Protein AF-A0A5J4N8S0-F1 (afdb_monomer)

pLDDT: mean 73.47, std 16.56, range [25.14, 92.38]

Structure (mmCIF, N/CA/C/O backbone):
data_AF-A0A5J4N8S0-F1
#
_entry.id   AF-A0A5J4N8S0-F1
#
loop_
_atom_site.group_PDB
_atom_site.id
_atom_site.type_symbol
_atom_site.label_atom_id
_atom_site.label_alt_id
_atom_site.label_comp_id
_atom_site.label_asym_id
_atom_site.label_entity_id
_atom_site.label_seq_id
_atom_site.pdbx_PDB_ins_code
_atom_site.Cartn_x
_atom_site.Cartn_y
_atom_site.Cartn_z
_atom_site.occupancy
_atom_site.B_iso_or_equiv
_atom_site.auth_seq_id
_atom_site.auth_comp_id
_atom_site.auth_asym_id
_atom_site.auth_atom_id
_atom_site.pdbx_PDB_model_num
ATOM 1 N N . MET A 1 1 ? 9.152 -6.242 -6.135 1.00 45.91 1 MET A N 1
ATOM 2 C CA . MET A 1 1 ? 9.875 -7.453 -6.598 1.00 45.91 1 MET A CA 1
ATOM 3 C C . MET A 1 1 ? 9.824 -8.631 -5.620 1.00 45.91 1 MET A C 1
ATOM 5 O O . MET A 1 1 ? 9.410 -9.696 -6.053 1.00 45.91 1 MET A O 1
ATOM 9 N N . LYS A 1 2 ? 10.190 -8.499 -4.328 1.00 56.16 2 LYS A N 1
ATOM 10 C CA . LYS A 1 2 ? 10.147 -9.642 -3.378 1.00 56.16 2 LYS A CA 1
ATOM 11 C C . LYS A 1 2 ? 8.730 -10.178 -3.111 1.00 56.16 2 LYS A C 1
ATOM 13 O O . LYS A 1 2 ? 8.545 -11.385 -3.078 1.00 56.16 2 LYS A O 1
ATOM 18 N N . GLN A 1 3 ? 7.728 -9.304 -3.000 1.00 51.59 3 GLN A N 1
ATOM 19 C CA . GLN A 1 3 ? 6.363 -9.718 -2.650 1.00 51.59 3 GLN A CA 1
ATOM 20 C C . GLN A 1 3 ? 5.699 -10.602 -3.715 1.00 51.59 3 GLN A C 1
ATOM 22 O O . GLN A 1 3 ? 5.185 -11.650 -3.359 1.00 51.59 3 GLN A O 1
ATOM 27 N N . ALA A 1 4 ? 5.778 -10.252 -5.006 1.00 55.88 4 ALA A N 1
ATOM 28 C CA . ALA A 1 4 ? 5.207 -11.080 -6.076 1.00 55.88 4 ALA A CA 1
ATOM 29 C C . ALA A 1 4 ? 5.815 -12.492 -6.092 1.00 55.88 4 ALA A C 1
ATOM 31 O O . ALA A 1 4 ? 5.093 -13.474 -6.207 1.00 55.88 4 ALA A O 1
ATOM 32 N N . LYS A 1 5 ? 7.138 -12.606 -5.905 1.00 58.62 5 LYS A N 1
ATOM 33 C CA . LYS A 1 5 ? 7.813 -13.907 -5.783 1.00 58.62 5 LYS A CA 1
ATOM 34 C C . LYS A 1 5 ? 7.379 -14.676 -4.530 1.00 58.62 5 LYS A C 1
ATOM 36 O O . LYS A 1 5 ? 7.171 -15.880 -4.610 1.00 58.62 5 LYS A O 1
ATOM 41 N N . ASN A 1 6 ? 7.208 -13.995 -3.399 1.00 57.72 6 ASN A N 1
ATOM 42 C CA . ASN A 1 6 ? 6.849 -14.630 -2.128 1.00 57.72 6 ASN A CA 1
ATOM 43 C C . ASN A 1 6 ? 5.393 -15.108 -2.089 1.00 57.72 6 ASN A C 1
ATOM 45 O O . ASN A 1 6 ? 5.119 -16.161 -1.524 1.00 57.72 6 ASN A O 1
ATOM 49 N N . THR A 1 7 ? 4.477 -14.372 -2.719 1.00 63.78 7 THR A N 1
ATOM 50 C CA . THR A 1 7 ? 3.051 -14.725 -2.780 1.00 63.78 7 THR A CA 1
ATOM 51 C C . THR A 1 7 ? 2.690 -15.485 -4.050 1.00 63.78 7 THR A C 1
ATOM 53 O O . THR A 1 7 ? 1.514 -15.701 -4.314 1.00 63.78 7 THR A O 1
ATOM 56 N N . PHE A 1 8 ? 3.682 -15.923 -4.838 1.00 70.56 8 PHE A N 1
ATOM 57 C CA . PHE A 1 8 ? 3.488 -16.592 -6.130 1.00 70.56 8 PHE A CA 1
ATOM 58 C C . PHE A 1 8 ? 2.457 -17.724 -6.060 1.00 70.56 8 PHE A C 1
ATOM 60 O O . PHE A 1 8 ? 1.586 -17.817 -6.912 1.00 70.56 8 PHE A O 1
ATOM 67 N N . ARG A 1 9 ? 2.488 -18.530 -4.994 1.00 71.00 9 ARG A N 1
ATOM 68 C CA . ARG A 1 9 ? 1.562 -19.658 -4.787 1.00 71.00 9 ARG A CA 1
ATOM 69 C C . ARG A 1 9 ? 0.116 -19.251 -4.486 1.00 71.00 9 ARG A C 1
ATOM 71 O O . ARG A 1 9 ? -0.769 -20.090 -4.557 1.00 71.00 9 ARG A O 1
ATOM 78 N N . GLU A 1 10 ? -0.115 -17.997 -4.117 1.00 70.44 10 GLU A N 1
ATOM 79 C CA . GLU A 1 10 ? -1.433 -17.486 -3.735 1.00 70.44 10 GLU A CA 1
ATOM 80 C C . GLU A 1 10 ? -2.202 -16.907 -4.929 1.00 70.44 10 GLU A C 1
ATOM 82 O O . GLU A 1 10 ? -3.428 -16.858 -4.905 1.00 70.44 10 GLU A O 1
ATOM 87 N N . TRP A 1 11 ? -1.496 -16.472 -5.978 1.00 82.56 11 TRP A N 1
ATOM 88 C CA . TRP A 1 11 ? -2.103 -15.897 -7.183 1.00 82.56 11 TRP A CA 1
ATOM 89 C C . TRP A 1 11 ? -1.786 -16.673 -8.465 1.00 82.56 11 TRP A C 1
ATOM 91 O O . TRP A 1 11 ? -2.457 -16.447 -9.470 1.00 82.56 11 TRP A O 1
ATOM 101 N N . TYR A 1 12 ? -0.809 -17.587 -8.463 1.00 85.12 12 TYR A N 1
ATOM 102 C CA . TYR A 1 12 ? -0.559 -18.517 -9.564 1.00 85.12 12 TYR A CA 1
ATOM 103 C C . TYR A 1 12 ? -1.127 -19.901 -9.239 1.00 85.12 12 TYR A C 1
ATOM 105 O O . TYR A 1 12 ? -0.556 -20.654 -8.451 1.00 85.12 12 TYR A O 1
ATOM 113 N N . LEU A 1 13 ? -2.255 -20.228 -9.867 1.00 83.75 13 LEU A N 1
ATOM 114 C CA . LEU A 1 13 ? -2.983 -21.482 -9.695 1.00 83.75 13 LEU A CA 1
ATOM 115 C C . LEU A 1 13 ? -3.058 -22.195 -11.054 1.00 83.75 13 LEU A C 1
ATOM 117 O O . LEU A 1 13 ? -4.017 -21.980 -11.796 1.00 83.75 13 LEU A O 1
ATOM 121 N N . PRO A 1 14 ? -2.044 -23.000 -11.427 1.00 82.94 14 PRO A N 1
ATOM 122 C CA . PRO A 1 14 ? -1.904 -23.532 -12.784 1.00 82.94 14 PRO A CA 1
ATOM 123 C C . PRO A 1 14 ? -3.096 -24.389 -13.229 1.00 82.94 14 PRO A C 1
ATOM 125 O O . PRO A 1 14 ? -3.483 -24.298 -14.393 1.00 82.94 14 PRO A O 1
ATOM 128 N N . ASP A 1 15 ? -3.698 -25.140 -12.304 1.00 78.81 15 ASP A N 1
ATOM 129 C CA . ASP A 1 15 ? -4.755 -26.122 -12.582 1.00 78.81 15 ASP A CA 1
ATOM 130 C C . ASP A 1 15 ? -6.181 -25.578 -12.390 1.00 78.81 15 ASP A C 1
ATOM 132 O O . ASP A 1 15 ? -7.155 -26.291 -12.626 1.00 78.81 15 ASP A O 1
ATOM 136 N N . ALA A 1 16 ? -6.333 -24.322 -11.954 1.00 75.06 16 ALA A N 1
ATOM 137 C CA . ALA A 1 16 ? -7.652 -23.733 -11.738 1.00 75.06 16 ALA A CA 1
ATOM 138 C C . ALA A 1 16 ? -8.428 -23.622 -13.062 1.00 75.06 16 ALA A C 1
ATOM 140 O O . ALA A 1 16 ? -7.866 -23.245 -14.092 1.00 75.06 16 ALA A O 1
ATOM 141 N N . SER A 1 17 ? -9.734 -23.892 -13.057 1.00 77.56 17 SER A N 1
ATOM 142 C CA . SER A 1 17 ? -10.571 -23.665 -14.237 1.00 77.56 17 SER A CA 1
ATOM 143 C C . SER A 1 17 ? -10.962 -22.188 -14.380 1.00 77.56 17 SER A C 1
ATOM 145 O O . SER A 1 17 ? -10.755 -21.360 -13.490 1.00 77.56 17 SER A O 1
ATOM 147 N N . ARG A 1 18 ? -11.544 -21.826 -15.53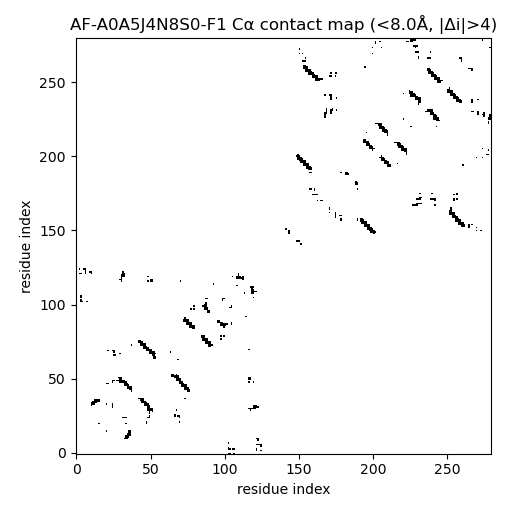1 1.00 77.94 18 ARG A N 1
ATOM 148 C CA . ARG A 1 18 ? -12.095 -20.477 -15.734 1.00 77.94 18 ARG A CA 1
ATOM 149 C C . ARG A 1 18 ? -13.180 -20.162 -14.699 1.00 77.94 18 ARG A C 1
ATOM 151 O O . ARG A 1 18 ? -13.189 -19.061 -14.154 1.00 77.94 18 ARG A O 1
ATOM 158 N N . ASP A 1 19 ? -14.064 -21.117 -14.440 1.00 73.81 19 ASP A N 1
ATOM 159 C CA . ASP A 1 19 ? -15.184 -20.936 -13.520 1.00 73.81 19 ASP A CA 1
ATOM 160 C C . ASP A 1 19 ? -14.708 -20.851 -12.067 1.00 73.81 19 ASP A C 1
ATOM 162 O O . ASP A 1 19 ? -15.200 -20.004 -11.321 1.00 73.81 19 ASP A O 1
ATOM 166 N N . ASP A 1 20 ? -13.665 -21.604 -11.697 1.00 73.00 20 ASP A N 1
ATOM 167 C CA . ASP A 1 20 ? -13.026 -21.480 -10.381 1.00 73.00 20 ASP A CA 1
ATOM 168 C C . ASP A 1 20 ? -12.445 -20.080 -10.175 1.00 73.00 20 ASP A C 1
ATOM 170 O O . ASP A 1 20 ? -12.633 -19.471 -9.124 1.00 73.00 20 ASP A O 1
ATOM 174 N N . VAL A 1 21 ? -11.769 -19.529 -11.191 1.00 73.81 21 VAL A N 1
ATOM 175 C CA . VAL A 1 21 ? -11.220 -18.164 -11.140 1.00 73.81 21 VAL A CA 1
ATOM 176 C C . VAL A 1 21 ? -12.329 -17.127 -10.973 1.00 73.81 21 VAL A C 1
ATOM 178 O O . VAL A 1 21 ? -12.194 -16.212 -10.158 1.00 73.81 21 VAL A O 1
ATOM 181 N N . ILE A 1 22 ? -13.440 -17.273 -11.700 1.00 74.31 22 ILE A N 1
ATOM 182 C CA . ILE A 1 22 ? -14.607 -16.397 -11.543 1.00 74.31 22 ILE A CA 1
ATOM 183 C C . ILE A 1 22 ? -15.144 -16.492 -10.116 1.00 74.31 22 ILE A C 1
ATOM 185 O O . ILE A 1 22 ? -15.341 -15.463 -9.470 1.00 74.31 22 ILE A O 1
ATOM 189 N N . TYR A 1 23 ? -15.341 -17.710 -9.613 1.00 75.25 23 TYR A N 1
ATOM 190 C CA . TYR A 1 23 ? -15.865 -17.960 -8.277 1.00 75.25 23 TYR A CA 1
ATOM 191 C C . TYR A 1 23 ? -14.963 -17.376 -7.182 1.00 75.25 23 TYR A C 1
ATOM 193 O O . TYR A 1 23 ? -15.446 -16.667 -6.302 1.00 75.25 23 TYR A O 1
ATOM 201 N N . MET A 1 24 ? -13.649 -17.600 -7.262 1.00 76.19 24 MET A N 1
ATOM 202 C CA . MET A 1 24 ? -12.673 -17.115 -6.281 1.00 76.19 24 MET A CA 1
ATOM 203 C C . MET A 1 24 ? -12.551 -15.586 -6.245 1.00 76.19 24 MET A C 1
ATOM 205 O O . MET A 1 24 ? -12.231 -15.026 -5.194 1.00 76.19 24 MET A O 1
ATOM 209 N N . LEU A 1 25 ? -12.784 -14.910 -7.376 1.00 78.50 25 LEU A N 1
ATOM 210 C CA . LEU A 1 25 ? -12.641 -13.456 -7.505 1.00 78.50 25 LEU A CA 1
ATOM 211 C C . LEU A 1 25 ? -13.954 -12.683 -7.339 1.00 78.50 25 LEU A C 1
ATOM 213 O O . LEU A 1 25 ? -13.907 -11.467 -7.152 1.00 78.50 25 LEU A O 1
ATOM 217 N N . ARG A 1 26 ? -15.119 -13.339 -7.399 1.00 71.75 26 ARG A N 1
ATOM 218 C CA . ARG A 1 26 ? -16.425 -12.655 -7.425 1.00 71.75 26 ARG A CA 1
ATOM 219 C C . ARG A 1 26 ? -16.657 -11.729 -6.223 1.00 71.75 26 ARG A C 1
ATOM 221 O O . ARG A 1 26 ? -17.179 -10.637 -6.426 1.00 71.75 26 ARG A O 1
ATOM 228 N N . ASP A 1 27 ? -16.205 -12.133 -5.035 1.00 68.50 27 ASP A N 1
ATOM 229 C CA . ASP A 1 27 ? -16.397 -11.424 -3.757 1.00 68.50 27 ASP A CA 1
ATOM 230 C C . ASP A 1 27 ? -15.114 -10.711 -3.287 1.00 68.50 27 ASP A C 1
ATOM 232 O O . ASP A 1 27 ? -14.996 -10.306 -2.132 1.00 68.50 27 ASP A O 1
ATOM 236 N N . ARG A 1 28 ? -14.114 -10.597 -4.170 1.00 71.44 28 ARG A N 1
ATOM 237 C CA . ARG A 1 28 ? -12.834 -9.943 -3.882 1.00 71.44 28 ARG A CA 1
ATOM 238 C C . ARG A 1 28 ? -12.853 -8.482 -4.314 1.00 71.44 28 ARG A C 1
ATOM 240 O O . ARG A 1 28 ? -13.687 -8.055 -5.112 1.00 71.44 28 ARG A O 1
ATOM 247 N N . ASP A 1 29 ? -11.893 -7.725 -3.800 1.00 75.00 29 ASP A N 1
ATOM 248 C CA . ASP A 1 29 ? -11.718 -6.327 -4.166 1.00 75.00 29 ASP A CA 1
ATOM 249 C C . ASP A 1 29 ? -11.290 -6.153 -5.636 1.00 75.00 29 ASP A C 1
ATOM 251 O O . ASP A 1 29 ? -10.590 -7.005 -6.198 1.00 75.00 29 ASP A O 1
ATOM 255 N N . PRO A 1 30 ? -11.628 -5.012 -6.267 1.00 78.31 30 PRO A N 1
ATOM 256 C CA . PRO A 1 30 ? -11.089 -4.647 -7.570 1.00 78.31 30 PRO A CA 1
ATOM 257 C C . PRO A 1 30 ? -9.560 -4.715 -7.595 1.00 78.31 30 PRO A C 1
ATOM 259 O O . PRO A 1 30 ? -8.889 -4.202 -6.699 1.00 78.31 30 PRO A O 1
ATOM 262 N N . GLY A 1 31 ? -9.009 -5.341 -8.629 1.00 77.62 31 GLY A N 1
ATOM 263 C CA . GLY A 1 31 ? -7.573 -5.566 -8.788 1.00 77.62 31 GLY A CA 1
ATOM 264 C C . GLY A 1 31 ? -7.084 -6.899 -8.224 1.00 77.62 31 GLY A C 1
ATOM 265 O O . GLY A 1 31 ? -5.969 -7.301 -8.548 1.00 77.62 31 GLY A O 1
ATOM 266 N N . SER A 1 32 ? -7.893 -7.629 -7.446 1.00 84.38 32 SER A N 1
ATOM 267 C CA . SER A 1 32 ? -7.599 -9.034 -7.141 1.00 84.38 32 SER A CA 1
ATOM 268 C C . SER A 1 32 ? -7.555 -9.859 -8.424 1.00 84.38 32 SER A C 1
ATOM 270 O O . SER A 1 32 ? -8.363 -9.657 -9.336 1.00 84.38 32 SER A O 1
ATOM 272 N N . PHE A 1 33 ? -6.603 -10.786 -8.503 1.00 90.62 33 PHE A N 1
ATOM 273 C CA . PHE A 1 33 ? -6.335 -11.520 -9.730 1.00 90.62 33 PHE A CA 1
ATOM 274 C C . PHE A 1 33 ? -5.830 -12.937 -9.472 1.00 90.62 33 PHE A C 1
ATOM 276 O O . PHE A 1 33 ? -5.315 -13.235 -8.396 1.00 90.62 33 PHE A O 1
ATOM 283 N N . ILE A 1 34 ? -5.972 -13.792 -10.485 1.00 86.88 34 ILE A N 1
ATOM 284 C CA . ILE A 1 34 ? -5.429 -15.152 -10.518 1.00 86.88 34 ILE A CA 1
ATOM 285 C C . ILE A 1 34 ? -4.845 -15.401 -11.909 1.00 86.88 34 ILE A C 1
ATOM 287 O O . ILE A 1 34 ? -5.473 -15.073 -12.918 1.00 86.88 34 ILE A O 1
ATOM 291 N N . ILE A 1 35 ? -3.651 -15.986 -11.960 1.00 88.94 35 ILE A N 1
ATOM 292 C CA . ILE A 1 35 ? -2.995 -16.460 -13.179 1.00 88.94 35 ILE A CA 1
ATOM 293 C C . ILE A 1 35 ? -3.006 -17.986 -13.169 1.00 88.94 35 ILE A C 1
ATOM 295 O O . ILE A 1 35 ? -2.664 -18.607 -12.167 1.00 88.94 35 ILE A O 1
ATOM 299 N N . ARG A 1 36 ? -3.379 -18.586 -14.295 1.00 88.19 36 ARG A N 1
ATOM 300 C CA . ARG A 1 36 ? -3.430 -20.040 -14.488 1.00 88.19 36 ARG A CA 1
ATOM 301 C C . ARG A 1 36 ? -2.859 -20.440 -15.841 1.00 88.19 36 ARG A C 1
ATOM 303 O O . ARG A 1 36 ? -2.714 -19.585 -16.719 1.00 88.19 36 ARG A O 1
ATOM 310 N N . ASN A 1 37 ? -2.610 -21.730 -16.050 1.00 83.69 37 ASN A N 1
ATOM 311 C CA . ASN A 1 37 ? -2.239 -22.221 -17.374 1.00 83.69 37 ASN A CA 1
ATOM 312 C C . ASN A 1 37 ? -3.424 -22.082 -18.334 1.00 83.69 37 ASN A C 1
ATOM 314 O O . ASN A 1 37 ? -4.578 -22.359 -17.987 1.00 83.69 37 ASN A O 1
ATOM 318 N N . SER A 1 38 ? -3.153 -21.606 -19.549 1.00 79.75 38 SER A N 1
ATOM 319 C CA . SER A 1 38 ? -4.170 -21.570 -20.591 1.00 79.75 38 SER A CA 1
ATOM 320 C C . SER A 1 38 ? -4.352 -22.970 -21.164 1.00 79.75 38 SER A C 1
ATOM 322 O O . SER A 1 38 ? -3.404 -23.593 -21.626 1.00 79.75 38 SER A O 1
ATOM 324 N N . ILE A 1 39 ? -5.591 -23.455 -21.147 1.00 72.62 39 ILE A N 1
ATOM 325 C CA . ILE A 1 39 ? -5.965 -24.737 -21.762 1.00 72.62 39 ILE A CA 1
ATOM 326 C C . ILE A 1 39 ? -6.237 -24.536 -23.262 1.00 72.62 39 ILE A C 1
ATOM 328 O O . ILE A 1 39 ? -6.033 -25.433 -24.070 1.00 72.62 39 ILE A O 1
ATOM 332 N N . SER A 1 40 ? -6.684 -23.337 -23.644 1.00 67.75 40 SER A N 1
ATOM 333 C CA . SER A 1 40 ? -7.089 -22.997 -25.010 1.00 67.75 40 SER A CA 1
ATOM 334 C C . SER A 1 40 ? -5.961 -22.429 -25.873 1.00 67.75 40 SER A C 1
ATOM 336 O O . SER A 1 40 ? -6.103 -22.381 -27.090 1.00 67.75 40 SER A O 1
ATOM 338 N N . CYS A 1 41 ? -4.865 -21.959 -25.269 1.00 70.44 41 CYS A N 1
ATOM 339 C CA . CYS A 1 41 ? -3.740 -21.360 -25.988 1.00 70.44 41 CYS A CA 1
ATOM 340 C C . CYS A 1 41 ? -2.440 -22.036 -25.550 1.00 70.44 41 CYS A C 1
ATOM 342 O O . CYS A 1 41 ? -2.082 -21.979 -24.375 1.00 70.44 41 CYS A O 1
ATOM 344 N N . VAL A 1 42 ? -1.746 -22.663 -26.500 1.00 74.62 42 VAL A N 1
ATOM 345 C CA . VAL A 1 42 ? -0.464 -23.339 -26.261 1.00 74.62 42 VAL A CA 1
ATOM 346 C C . VAL A 1 42 ? 0.559 -22.327 -25.737 1.00 74.62 42 VAL A C 1
ATOM 348 O O . VAL A 1 42 ? 0.618 -21.198 -26.223 1.00 74.62 42 VAL A O 1
ATOM 351 N N . ASN A 1 43 ? 1.336 -22.725 -24.726 1.00 77.44 43 ASN A N 1
ATOM 352 C CA . ASN A 1 43 ? 2.374 -21.906 -24.086 1.00 77.44 43 ASN A CA 1
ATOM 353 C C . ASN A 1 43 ? 1.884 -20.503 -23.688 1.00 77.44 43 ASN A C 1
ATOM 355 O O . ASN A 1 43 ? 2.511 -19.486 -23.954 1.00 77.44 43 ASN A O 1
ATOM 359 N N . SER A 1 44 ? 0.699 -20.417 -23.095 1.00 86.19 44 SER A N 1
ATOM 360 C CA . SER A 1 44 ? 0.139 -19.145 -22.643 1.00 86.19 44 SER A CA 1
ATOM 361 C C . SER A 1 44 ? -0.483 -19.301 -21.264 1.00 86.19 44 SER A C 1
ATOM 363 O O . SER A 1 44 ? -0.898 -20.388 -20.860 1.00 86.19 44 SER A O 1
ATOM 365 N N . PHE A 1 45 ? -0.614 -18.190 -20.556 1.00 88.31 45 PHE A N 1
ATOM 366 C CA . PHE A 1 45 ? -1.296 -18.107 -19.276 1.00 88.31 45 PHE A CA 1
ATOM 367 C C . PHE A 1 45 ? -2.602 -17.332 -19.430 1.00 88.31 45 PHE A C 1
ATOM 369 O O . PHE A 1 45 ? -2.717 -16.414 -20.242 1.00 88.31 45 PHE A O 1
ATOM 376 N N . SER A 1 46 ? -3.607 -17.701 -18.644 1.00 88.06 46 SER A N 1
ATOM 377 C CA . SER A 1 46 ? -4.845 -16.935 -18.514 1.00 88.06 46 SER A CA 1
ATOM 378 C C . SER A 1 46 ? -4.810 -16.123 -17.226 1.00 88.06 46 SER A C 1
ATOM 380 O O . SER A 1 46 ? -4.603 -16.681 -16.151 1.00 88.06 46 SER A O 1
ATOM 382 N N . LEU A 1 47 ? -5.056 -14.820 -17.334 1.00 91.19 47 LEU A N 1
ATOM 383 C CA . LEU A 1 47 ? -5.161 -13.884 -16.218 1.00 91.19 47 LEU A CA 1
ATOM 384 C C . LEU A 1 47 ? -6.631 -13.509 -16.007 1.00 91.19 47 LEU A C 1
ATOM 386 O O . LEU A 1 47 ? -7.239 -12.896 -16.881 1.00 91.19 47 LEU A O 1
ATOM 390 N N . GLY A 1 48 ? -7.194 -13.845 -14.850 1.00 87.88 48 GLY A N 1
ATOM 391 C CA . GLY A 1 48 ? -8.483 -13.324 -14.394 1.00 87.88 48 GLY A CA 1
ATOM 392 C C . GLY A 1 48 ? -8.278 -12.146 -13.446 1.00 87.88 48 GLY A C 1
ATOM 393 O O . GLY A 1 48 ? -7.498 -12.265 -12.507 1.00 87.88 48 GLY A O 1
ATOM 394 N N . VAL A 1 49 ? -8.970 -11.026 -13.669 1.00 87.62 49 VAL A N 1
ATOM 395 C CA . VAL A 1 49 ? -8.888 -9.812 -12.838 1.00 87.62 49 VAL A CA 1
ATOM 396 C C . VAL A 1 49 ? -10.283 -9.352 -12.446 1.00 87.62 49 VAL A C 1
ATOM 398 O O . VAL A 1 49 ? -11.155 -9.185 -13.303 1.00 87.62 49 VAL A O 1
ATOM 401 N N . LYS A 1 50 ? -10.487 -9.079 -11.159 1.00 86.56 50 LYS A N 1
ATOM 402 C CA . LYS A 1 50 ? -11.694 -8.422 -10.664 1.00 86.56 50 LYS A CA 1
ATOM 403 C C . LYS A 1 50 ? -11.694 -6.953 -11.092 1.00 86.56 50 LYS A C 1
ATOM 405 O O . LYS A 1 50 ? -10.863 -6.172 -10.631 1.00 86.56 50 LYS A O 1
ATOM 410 N N . ALA A 1 51 ? -12.602 -6.572 -11.989 1.00 77.69 51 ALA A N 1
ATOM 411 C CA . ALA A 1 51 ? -12.741 -5.184 -12.419 1.00 77.69 51 ALA A CA 1
ATOM 412 C C . ALA A 1 51 ? -13.499 -4.346 -11.372 1.00 77.69 51 ALA A C 1
ATOM 414 O O . ALA A 1 51 ? -14.356 -4.886 -10.665 1.00 77.69 51 ALA A O 1
ATOM 415 N N . PRO A 1 52 ? -13.236 -3.029 -11.288 1.00 73.88 52 PRO A N 1
ATOM 416 C CA . PRO A 1 52 ? -14.080 -2.134 -10.514 1.00 73.88 52 PRO A CA 1
ATOM 417 C C . PRO A 1 52 ? -15.505 -2.104 -11.097 1.00 73.88 52 PRO A C 1
ATOM 419 O O . PRO A 1 52 ? -15.677 -2.279 -12.309 1.00 73.88 52 PRO A O 1
ATOM 422 N N . PRO A 1 53 ? -16.534 -1.895 -10.261 1.00 63.56 53 PRO A N 1
ATOM 423 C CA . PRO A 1 53 ? -17.896 -1.715 -10.743 1.00 63.56 53 PRO A CA 1
ATOM 424 C C . PRO A 1 53 ? -17.985 -0.469 -11.636 1.00 63.56 53 PRO A C 1
ATOM 426 O O . PRO A 1 53 ? -17.394 0.568 -11.331 1.00 63.56 53 PRO A O 1
ATOM 429 N N . TYR A 1 54 ? -18.705 -0.573 -12.757 1.00 54.44 54 TYR A N 1
ATOM 430 C CA . TYR A 1 54 ? -18.949 0.572 -13.638 1.00 54.44 54 TYR A CA 1
ATOM 431 C C . TYR A 1 54 ? -19.824 1.616 -12.915 1.00 54.44 54 TYR A C 1
ATOM 433 O O . TYR A 1 54 ? -20.733 1.227 -12.173 1.00 54.44 54 TYR A O 1
ATOM 441 N N . PRO A 1 55 ? -19.610 2.931 -13.124 1.00 44.19 55 PRO A N 1
ATOM 442 C CA . PRO A 1 55 ? -20.566 3.935 -12.667 1.00 44.19 55 PRO A CA 1
ATOM 443 C C . PRO A 1 55 ? -21.924 3.676 -13.345 1.00 44.19 55 PRO A C 1
ATOM 445 O O . PRO A 1 55 ? -21.948 3.333 -14.531 1.00 44.19 55 PRO A O 1
ATOM 448 N N . PRO A 1 56 ? -23.056 3.799 -12.629 1.00 45.34 56 PRO A N 1
ATOM 449 C CA . PRO A 1 56 ? -24.358 3.428 -13.165 1.00 45.34 56 PRO A CA 1
ATOM 450 C C . PRO A 1 56 ? -24.759 4.381 -14.298 1.00 45.34 56 PRO A C 1
ATOM 452 O O . PRO A 1 56 ? -25.239 5.484 -14.059 1.00 45.34 56 PRO A O 1
ATOM 455 N N . GLN A 1 57 ? -24.594 3.952 -15.549 1.00 43.38 57 GLN A N 1
ATOM 456 C CA . GLN A 1 57 ? -25.340 4.523 -16.666 1.00 43.38 57 GLN A CA 1
ATOM 457 C C . GLN A 1 57 ? -26.711 3.846 -16.702 1.00 43.38 57 GLN A C 1
ATOM 459 O O . GLN A 1 57 ? -26.811 2.718 -17.160 1.00 43.38 57 GLN A O 1
ATOM 464 N N . ASN A 1 58 ? -27.721 4.523 -16.141 1.00 44.72 58 ASN A N 1
ATOM 465 C CA . ASN A 1 58 ? -29.175 4.467 -16.396 1.00 44.72 58 ASN A CA 1
ATOM 466 C C . ASN A 1 58 ? -29.820 3.251 -17.110 1.00 44.72 58 ASN A C 1
ATOM 468 O O . ASN A 1 58 ? -30.806 3.419 -17.822 1.00 44.72 58 ASN A O 1
ATOM 472 N N . VAL A 1 59 ? -29.362 2.020 -16.896 1.00 44.19 59 VAL A N 1
ATOM 473 C CA . VAL A 1 59 ? -30.047 0.824 -17.396 1.00 44.19 59 VAL A CA 1
ATOM 474 C C . VAL A 1 59 ? -30.037 -0.235 -16.306 1.00 44.19 59 VAL A C 1
ATOM 476 O O . VAL A 1 59 ? -29.017 -0.845 -15.990 1.00 44.19 59 VAL A O 1
ATOM 479 N N . ALA A 1 60 ? -31.204 -0.422 -15.695 1.00 49.22 60 ALA A N 1
ATOM 480 C CA . ALA A 1 60 ? -31.465 -1.473 -14.730 1.00 49.22 60 ALA A CA 1
ATOM 481 C C . ALA A 1 60 ? -31.215 -2.845 -15.370 1.00 49.22 60 ALA A C 1
ATOM 483 O O . ALA A 1 60 ? -32.030 -3.302 -16.161 1.00 49.22 60 ALA A O 1
ATOM 484 N N . THR A 1 61 ? -30.109 -3.514 -15.038 1.00 45.75 61 THR A N 1
ATOM 485 C CA . THR A 1 61 ? -29.946 -4.950 -15.313 1.00 45.75 61 THR A CA 1
ATOM 486 C C . THR A 1 61 ? -28.992 -5.615 -14.314 1.00 45.75 61 THR A C 1
ATOM 488 O O . THR A 1 61 ? -27.789 -5.410 -14.346 1.00 45.75 61 THR A O 1
ATOM 491 N N . SER A 1 62 ? -29.550 -6.482 -13.463 1.00 50.97 62 SER A N 1
ATOM 492 C CA . SER A 1 62 ? -28.895 -7.527 -12.650 1.00 50.97 62 SER A CA 1
ATOM 493 C C . SER A 1 62 ? -27.805 -7.122 -11.634 1.00 50.97 62 SER A C 1
ATOM 495 O O . SER A 1 62 ? -26.846 -6.412 -11.934 1.00 50.97 62 SER A O 1
ATOM 497 N N . ASP A 1 63 ? -27.877 -7.701 -10.432 1.00 48.12 63 ASP A N 1
ATOM 498 C CA . ASP A 1 63 ? -26.859 -7.583 -9.370 1.00 48.12 63 ASP A CA 1
ATOM 499 C C . ASP A 1 63 ? -25.439 -7.992 -9.820 1.00 48.12 63 ASP A C 1
ATOM 501 O O . ASP A 1 63 ? -24.439 -7.565 -9.238 1.00 48.12 63 ASP A O 1
ATOM 505 N N . PHE A 1 64 ? -25.337 -8.730 -10.930 1.00 43.09 64 PHE A N 1
ATOM 506 C CA . PHE A 1 64 ? -24.088 -9.100 -11.594 1.00 43.09 64 PHE A CA 1
ATOM 507 C C . PHE A 1 64 ? -23.295 -7.895 -12.135 1.00 43.09 64 PHE A C 1
ATOM 509 O O . PHE A 1 64 ? -22.064 -7.917 -12.127 1.00 43.09 64 PHE A O 1
ATOM 516 N N . LEU A 1 65 ? -23.970 -6.818 -12.558 1.00 43.81 65 LEU A N 1
ATOM 517 C CA . LEU A 1 65 ? -23.310 -5.601 -13.053 1.00 43.81 65 LEU A CA 1
ATOM 518 C C . LEU A 1 65 ? -22.817 -4.685 -11.920 1.00 43.81 65 LEU A C 1
ATOM 520 O O . LEU A 1 65 ? -21.902 -3.889 -12.133 1.00 43.81 65 LEU A O 1
ATOM 524 N N . ARG A 1 66 ? -23.362 -4.821 -10.701 1.00 43.91 66 ARG A N 1
ATOM 525 C CA . ARG A 1 66 ? -23.005 -3.975 -9.544 1.00 43.91 66 ARG A CA 1
ATOM 526 C C . ARG A 1 66 ? -21.763 -4.451 -8.790 1.00 43.91 66 ARG A C 1
ATOM 528 O O . ARG A 1 66 ? -21.118 -3.638 -8.138 1.00 43.91 66 ARG A O 1
ATOM 535 N N . SER A 1 67 ? -21.409 -5.734 -8.895 1.00 47.97 67 SER A N 1
ATOM 536 C CA . SER A 1 67 ? -20.230 -6.310 -8.226 1.00 47.97 67 SER A CA 1
ATOM 537 C C . SER A 1 67 ? -18.920 -6.084 -9.004 1.00 47.97 67 SER A C 1
ATOM 539 O O . SER A 1 67 ? -17.838 -6.232 -8.445 1.00 47.97 67 SER A O 1
ATOM 541 N N . GLY A 1 68 ? -18.978 -5.683 -10.279 1.00 55.75 68 GLY A N 1
ATOM 542 C CA . GLY A 1 68 ? -17.804 -5.637 -11.157 1.00 55.75 68 GLY A CA 1
ATOM 543 C C . GLY A 1 68 ? -17.461 -7.029 -11.703 1.00 55.75 68 GLY A C 1
ATOM 544 O O . GLY A 1 68 ? -17.427 -8.025 -10.977 1.00 55.75 68 GLY A O 1
ATOM 545 N N . GLN A 1 69 ? -17.248 -7.122 -13.014 1.00 75.12 69 GLN A N 1
ATOM 546 C CA . GLN A 1 69 ? -17.053 -8.401 -13.700 1.00 75.12 69 GLN A CA 1
ATOM 547 C C . GLN A 1 69 ? -15.607 -8.901 -13.562 1.00 75.12 69 GLN A C 1
ATOM 549 O O . GLN A 1 69 ? -14.658 -8.115 -13.563 1.00 75.12 69 GLN A O 1
ATOM 554 N N . VAL A 1 70 ? -15.425 -10.223 -13.502 1.00 80.94 70 VAL A N 1
ATOM 555 C CA . VAL A 1 70 ? -14.100 -10.839 -13.656 1.00 80.94 70 VAL A CA 1
ATOM 556 C C . VAL A 1 70 ? -13.725 -10.828 -15.140 1.00 80.94 70 VAL A C 1
ATOM 558 O O . VAL A 1 70 ? -14.300 -11.561 -15.950 1.00 80.94 70 VAL A O 1
ATOM 561 N N . LYS A 1 71 ? -12.770 -9.972 -15.511 1.00 83.44 71 LYS A N 1
ATOM 562 C CA . LYS A 1 71 ? -12.245 -9.876 -16.879 1.00 83.44 71 LYS A CA 1
ATOM 563 C C . LYS A 1 71 ? -11.095 -10.855 -17.070 1.00 83.44 71 LYS A C 1
ATOM 565 O O . LYS A 1 71 ? -10.294 -11.048 -16.163 1.00 83.44 71 LYS A O 1
ATOM 570 N N . HIS A 1 72 ? -11.030 -11.462 -18.250 1.00 86.94 72 HIS A N 1
ATOM 571 C CA . HIS A 1 72 ? -10.020 -12.459 -18.589 1.00 86.94 72 HIS A CA 1
ATOM 572 C C . HIS A 1 72 ? -9.117 -11.946 -19.703 1.00 86.94 72 HIS A C 1
ATOM 574 O O . HIS A 1 72 ? -9.610 -11.420 -20.699 1.00 86.94 72 HIS A O 1
ATOM 580 N N . PHE A 1 73 ? -7.817 -12.148 -19.537 1.00 89.12 73 PHE A N 1
ATOM 581 C CA . PHE A 1 73 ? -6.769 -11.759 -20.471 1.00 89.12 73 PHE A CA 1
ATOM 582 C C . PHE A 1 73 ? -5.838 -12.940 -20.736 1.00 89.12 73 PHE A C 1
ATOM 584 O O . PHE A 1 73 ? -5.761 -13.868 -19.927 1.00 89.12 73 PHE A O 1
ATOM 591 N N . ILE A 1 74 ? -5.122 -12.893 -21.857 1.00 88.75 74 ILE A N 1
ATOM 592 C CA . ILE A 1 74 ? -4.124 -13.899 -22.223 1.00 88.75 74 ILE A CA 1
ATOM 593 C C . ILE A 1 74 ? -2.734 -13.284 -22.106 1.00 88.75 74 ILE A C 1
ATOM 595 O O . ILE A 1 74 ? -2.486 -12.199 -22.628 1.00 88.75 74 ILE A O 1
ATOM 599 N N . ILE A 1 75 ? -1.841 -13.989 -21.422 1.00 90.12 75 ILE A N 1
ATOM 600 C CA . ILE A 1 75 ? -0.418 -13.680 -21.348 1.00 90.12 75 ILE A CA 1
ATOM 601 C C . ILE A 1 75 ? 0.298 -14.743 -22.182 1.00 90.12 75 ILE A C 1
ATOM 603 O O . ILE A 1 75 ? 0.349 -15.904 -21.782 1.00 90.12 75 ILE A O 1
ATOM 607 N N . GLY A 1 76 ? 0.806 -14.372 -23.349 1.00 87.81 76 GLY A N 1
ATOM 608 C CA . GLY A 1 76 ? 1.546 -15.279 -24.223 1.00 87.81 76 GLY A CA 1
ATOM 609 C C . GLY A 1 76 ? 3.014 -15.361 -23.826 1.00 87.81 76 GLY A C 1
ATOM 610 O O . GLY A 1 76 ? 3.575 -14.386 -23.317 1.00 87.81 76 GLY A O 1
ATOM 611 N N . THR A 1 77 ? 3.645 -16.509 -24.071 1.00 86.56 77 THR A N 1
ATOM 612 C CA . THR A 1 77 ? 5.107 -16.596 -24.064 1.00 86.56 77 THR A CA 1
ATOM 613 C C . THR A 1 77 ? 5.655 -16.156 -25.414 1.00 86.56 77 THR A C 1
ATOM 615 O O . THR A 1 77 ? 5.221 -16.668 -26.448 1.00 86.56 77 THR A O 1
ATOM 618 N N . VAL A 1 78 ? 6.609 -15.232 -25.411 1.00 84.12 78 VAL A N 1
ATOM 619 C CA . VAL A 1 78 ? 7.263 -14.722 -26.622 1.00 84.12 78 VAL A CA 1
ATOM 620 C C . VAL A 1 78 ? 8.783 -14.750 -26.445 1.00 84.12 78 VAL A C 1
ATOM 622 O O . VAL A 1 78 ? 9.256 -14.452 -25.347 1.00 84.12 78 VAL A O 1
ATOM 625 N N . PRO A 1 79 ? 9.569 -15.062 -27.489 1.00 83.25 79 PRO A N 1
ATOM 626 C CA . PRO A 1 79 ? 11.026 -15.020 -27.395 1.00 83.25 79 PRO A CA 1
ATOM 627 C C . PRO A 1 79 ? 11.518 -13.613 -27.039 1.00 83.25 79 PRO A C 1
ATOM 629 O O . PRO A 1 79 ? 11.083 -12.624 -27.634 1.00 83.25 79 PRO A O 1
ATOM 632 N N . MET A 1 80 ? 12.436 -13.502 -26.079 1.00 80.31 80 MET A N 1
ATOM 633 C CA . MET A 1 80 ? 13.044 -12.217 -25.738 1.00 80.31 80 MET A CA 1
ATOM 634 C C . MET A 1 80 ? 14.048 -11.783 -26.814 1.00 80.31 80 MET A C 1
ATOM 636 O O . MET A 1 80 ? 14.864 -12.575 -27.286 1.00 80.31 80 MET A O 1
ATOM 640 N N . TYR A 1 81 ? 14.033 -10.493 -27.162 1.00 75.56 81 TYR A N 1
ATOM 641 C CA . TYR A 1 81 ? 14.906 -9.903 -28.189 1.00 75.56 81 TYR A CA 1
ATOM 642 C C . TYR A 1 81 ? 16.405 -9.967 -27.849 1.00 75.56 81 TYR A C 1
ATOM 644 O O . TYR A 1 81 ? 17.249 -9.815 -28.726 1.00 75.56 81 TYR A O 1
ATOM 652 N N . ASP A 1 82 ? 16.741 -10.169 -26.576 1.00 76.06 82 ASP A N 1
ATOM 653 C CA . ASP A 1 82 ? 18.108 -10.243 -26.061 1.00 76.06 82 ASP A CA 1
ATOM 654 C C . ASP A 1 82 ? 18.640 -11.683 -25.944 1.00 76.06 82 ASP A C 1
ATOM 656 O O . ASP A 1 82 ? 19.732 -11.896 -25.418 1.00 76.06 82 ASP A O 1
ATOM 660 N N . GLY A 1 83 ? 17.876 -12.673 -26.420 1.00 71.00 83 GLY A N 1
ATOM 661 C CA . GLY A 1 83 ? 18.283 -14.077 -26.440 1.00 71.00 83 GLY A CA 1
ATOM 662 C C . GLY A 1 83 ? 18.303 -14.761 -25.069 1.00 71.00 83 GLY A C 1
ATOM 663 O O . GLY A 1 83 ? 18.815 -15.873 -24.963 1.00 71.00 83 GLY A O 1
ATOM 664 N N . ARG A 1 84 ? 17.740 -14.148 -24.015 1.00 74.31 84 ARG A N 1
ATOM 665 C CA . ARG A 1 84 ? 17.692 -14.734 -22.657 1.00 74.31 84 ARG A CA 1
ATOM 666 C C . ARG A 1 84 ? 16.643 -15.841 -22.466 1.00 74.31 84 ARG A C 1
ATOM 668 O O . ARG A 1 84 ? 16.470 -16.316 -21.345 1.00 74.31 84 ARG A O 1
ATOM 675 N N . GLY A 1 85 ? 15.986 -16.274 -23.540 1.00 80.88 85 GLY A N 1
ATOM 676 C CA . GLY A 1 85 ? 14.939 -17.297 -23.537 1.00 80.88 85 GLY A CA 1
ATOM 677 C C . GLY A 1 85 ? 13.556 -16.709 -23.806 1.00 80.88 85 GLY A C 1
ATOM 678 O O . GLY A 1 85 ? 13.432 -15.676 -24.468 1.00 80.88 85 GLY A O 1
ATOM 679 N N . ASP A 1 86 ? 12.522 -17.372 -23.294 1.00 84.38 86 ASP A N 1
ATOM 680 C CA . ASP A 1 86 ? 11.133 -16.949 -23.460 1.00 84.38 86 ASP A CA 1
ATOM 681 C C . ASP A 1 86 ? 10.713 -15.987 -22.344 1.00 84.38 86 ASP A C 1
ATOM 683 O O . ASP A 1 86 ? 10.887 -16.258 -21.156 1.00 84.38 86 ASP A O 1
ATOM 687 N N . GLY A 1 87 ? 10.136 -14.857 -22.740 1.00 85.69 87 GLY A N 1
ATOM 688 C CA . GLY A 1 87 ? 9.484 -13.897 -21.863 1.00 85.69 87 GLY A CA 1
ATOM 689 C C . GLY A 1 87 ? 7.965 -14.029 -21.923 1.00 85.69 87 GLY A C 1
ATOM 690 O O . GLY A 1 87 ? 7.409 -14.830 -22.671 1.00 85.69 87 GLY A O 1
ATOM 691 N N . VAL A 1 88 ? 7.275 -13.213 -21.137 1.00 88.75 88 VAL A N 1
ATOM 692 C CA . VAL A 1 88 ? 5.815 -13.143 -21.086 1.00 88.75 88 VAL A CA 1
ATOM 693 C C . VAL A 1 88 ? 5.328 -11.767 -21.519 1.00 88.75 88 VAL A C 1
ATOM 695 O O . VAL A 1 88 ? 5.901 -10.745 -21.140 1.00 88.75 88 VAL A O 1
ATOM 698 N N . GLN A 1 89 ? 4.253 -11.732 -22.298 1.00 88.00 89 GLN A N 1
ATOM 699 C CA . GLN A 1 89 ? 3.672 -10.500 -22.823 1.00 88.00 89 GLN A CA 1
ATOM 700 C C . GLN A 1 89 ? 2.147 -10.591 -22.822 1.00 88.00 89 GLN A C 1
ATOM 702 O O . GLN A 1 89 ? 1.572 -11.647 -23.084 1.00 88.00 89 GLN A O 1
ATOM 707 N N . LEU A 1 90 ? 1.474 -9.477 -22.538 1.00 88.50 90 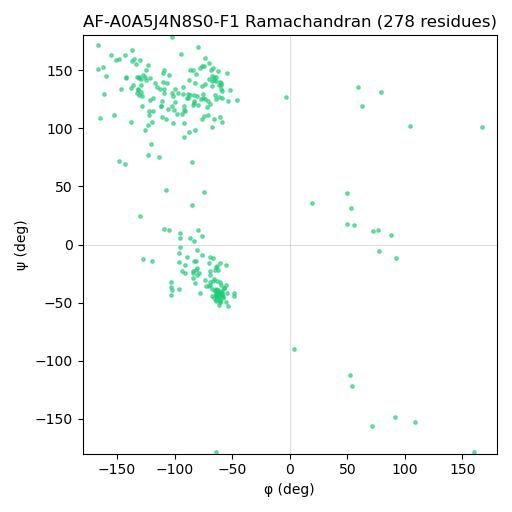LEU A 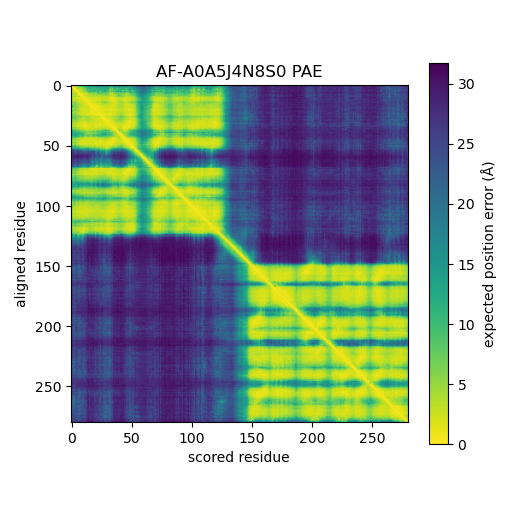N 1
ATOM 708 C CA . LEU A 1 90 ? 0.021 -9.414 -22.644 1.00 88.50 90 LEU A CA 1
ATOM 709 C C . LEU A 1 90 ? -0.412 -9.436 -24.117 1.00 88.50 90 LEU A C 1
ATOM 711 O O . LEU A 1 90 ? -0.009 -8.576 -24.897 1.00 88.50 90 LEU A O 1
ATOM 715 N N . CYS A 1 91 ? -1.260 -10.394 -24.488 1.00 84.75 91 CYS A N 1
ATOM 716 C CA . CYS A 1 91 ? -1.765 -10.542 -25.851 1.00 84.75 91 CYS A CA 1
ATOM 717 C C . CYS A 1 91 ? -3.015 -9.685 -26.099 1.00 84.75 91 CYS A C 1
ATOM 719 O O . CYS A 1 91 ? -3.831 -9.473 -25.202 1.00 84.75 91 CYS A O 1
ATOM 721 N N . GLY A 1 92 ? -3.201 -9.257 -27.352 1.00 78.94 92 GLY A N 1
ATOM 722 C CA . GLY A 1 92 ? -4.389 -8.512 -27.792 1.00 78.94 92 GLY A CA 1
ATOM 723 C C . GLY A 1 92 ? -4.300 -6.993 -27.622 1.00 78.94 92 GLY A C 1
ATOM 724 O O . GLY A 1 92 ? -5.294 -6.306 -27.840 1.00 78.94 92 GLY A O 1
ATOM 725 N N . PHE A 1 93 ? -3.125 -6.469 -27.263 1.00 78.56 93 PHE A N 1
ATOM 726 C CA . PHE A 1 93 ? -2.861 -5.037 -27.126 1.00 78.56 93 PHE A CA 1
ATOM 727 C C . PHE A 1 93 ? -1.553 -4.664 -27.825 1.00 78.56 93 PHE A C 1
ATOM 729 O O . PHE A 1 93 ? -0.594 -5.434 -27.800 1.00 78.56 93 PHE A O 1
ATOM 736 N N . ASN A 1 94 ? -1.513 -3.475 -28.426 1.00 74.75 94 ASN A N 1
ATOM 737 C CA . ASN A 1 94 ? -0.320 -2.959 -29.098 1.00 74.75 94 ASN A CA 1
ATOM 738 C C . ASN A 1 94 ? 0.722 -2.468 -28.072 1.00 74.75 94 ASN A C 1
ATOM 740 O O . ASN A 1 94 ? 0.367 -2.085 -26.952 1.00 74.75 94 ASN A O 1
ATOM 744 N N . ASP A 1 95 ? 2.000 -2.495 -28.464 1.00 73.38 95 ASP A N 1
ATOM 745 C CA . ASP A 1 95 ? 3.154 -1.938 -27.734 1.00 73.38 95 ASP A CA 1
ATOM 746 C C . ASP A 1 95 ? 3.316 -2.395 -26.273 1.00 73.38 95 ASP A C 1
ATOM 748 O O . ASP A 1 95 ? 3.809 -1.657 -25.417 1.00 73.38 95 ASP A O 1
ATOM 752 N N . GLN A 1 96 ? 2.909 -3.627 -25.952 1.00 81.31 96 GLN A N 1
ATOM 753 C CA . GLN A 1 96 ? 3.092 -4.156 -24.601 1.00 81.31 96 GLN A CA 1
ATOM 754 C C . GLN A 1 96 ? 4.549 -4.570 -24.351 1.00 81.31 96 GLN A C 1
ATOM 756 O O . GLN A 1 96 ? 5.142 -5.245 -25.195 1.00 81.31 96 GLN A O 1
ATOM 761 N N . PRO A 1 97 ? 5.132 -4.236 -23.187 1.00 83.06 97 PRO A N 1
ATOM 762 C CA . PRO A 1 97 ? 6.470 -4.695 -22.830 1.00 83.06 97 PRO A CA 1
ATOM 763 C C . PRO A 1 97 ? 6.522 -6.222 -22.674 1.00 83.06 97 PRO A C 1
ATOM 765 O O . PRO A 1 97 ? 5.584 -6.845 -22.172 1.00 83.06 97 PRO A O 1
ATOM 768 N N . VAL A 1 98 ? 7.647 -6.816 -23.079 1.00 85.25 98 VAL A N 1
ATOM 769 C CA . VAL A 1 98 ? 7.969 -8.225 -22.812 1.00 85.25 98 VAL A CA 1
ATOM 770 C C . VAL A 1 98 ? 8.689 -8.309 -21.472 1.00 85.25 98 VAL A C 1
ATOM 772 O O . VAL A 1 98 ? 9.694 -7.631 -21.253 1.00 85.25 98 VAL A O 1
ATOM 775 N N . PHE A 1 99 ? 8.184 -9.144 -20.570 1.00 85.88 99 PHE A N 1
ATOM 776 C CA . PHE A 1 99 ? 8.756 -9.339 -19.242 1.00 85.88 99 PHE A CA 1
ATOM 777 C C . PHE A 1 99 ? 9.513 -10.664 -19.161 1.00 85.88 99 PHE A C 1
ATOM 779 O O . PHE A 1 99 ? 9.063 -11.652 -19.729 1.00 85.88 99 PHE A O 1
ATOM 786 N N . PRO A 1 100 ? 10.612 -10.740 -18.398 1.00 84.44 100 PRO A N 1
ATOM 787 C CA . PRO A 1 100 ? 11.379 -11.977 -18.263 1.00 84.44 100 PRO A CA 1
ATOM 788 C C . PRO A 1 100 ? 10.646 -13.076 -17.473 1.00 84.44 100 PRO A C 1
ATOM 790 O O . PRO A 1 100 ? 10.969 -14.247 -17.623 1.00 84.44 100 PRO A O 1
ATOM 793 N N . ALA A 1 101 ? 9.671 -12.732 -16.622 1.00 85.25 101 ALA A N 1
ATOM 794 C CA . ALA A 1 101 ? 8.861 -13.711 -15.894 1.00 85.25 101 ALA A CA 1
ATOM 795 C C . ALA A 1 101 ? 7.486 -13.156 -15.488 1.00 85.25 101 ALA A C 1
ATOM 797 O O . ALA A 1 101 ? 7.282 -11.941 -15.394 1.00 85.25 101 ALA A O 1
ATOM 798 N N . LEU A 1 102 ? 6.556 -14.056 -15.138 1.00 83.44 102 LEU A N 1
ATOM 799 C CA . LEU A 1 102 ? 5.224 -13.702 -14.620 1.00 83.44 102 LEU A CA 1
ATOM 800 C C . LEU A 1 102 ? 5.289 -12.795 -13.385 1.00 83.44 102 LEU A C 1
ATOM 802 O O . LEU A 1 102 ? 4.461 -11.905 -13.221 1.00 83.44 102 LEU A O 1
ATOM 806 N N . THR A 1 103 ? 6.285 -12.974 -12.517 1.00 84.19 103 THR A N 1
ATOM 807 C CA . THR A 1 103 ? 6.453 -12.129 -11.325 1.00 84.19 103 THR A CA 1
ATOM 808 C C . THR A 1 103 ? 6.812 -10.687 -11.667 1.00 84.19 103 THR A C 1
ATOM 810 O O . THR A 1 103 ? 6.433 -9.774 -10.928 1.00 84.19 103 THR A O 1
ATOM 813 N N . ASP A 1 104 ? 7.532 -10.474 -12.769 1.00 85.56 104 ASP A N 1
ATOM 814 C CA . ASP A 1 104 ? 7.919 -9.148 -13.253 1.00 85.56 104 ASP A CA 1
ATOM 815 C C . ASP A 1 104 ? 6.741 -8.471 -13.954 1.00 85.56 104 ASP A C 1
ATOM 817 O O . ASP A 1 104 ? 6.443 -7.316 -13.652 1.00 85.56 104 ASP A O 1
ATOM 821 N N . PHE A 1 105 ? 5.996 -9.233 -14.763 1.00 88.38 105 PHE A N 1
ATOM 822 C CA . PHE A 1 105 ? 4.710 -8.818 -15.328 1.00 88.38 105 PHE A CA 1
ATOM 823 C C . PHE A 1 105 ? 3.735 -8.350 -14.234 1.00 88.38 105 PHE A C 1
ATOM 825 O O . PHE A 1 105 ? 3.234 -7.225 -14.267 1.00 88.38 105 PHE A O 1
ATOM 832 N N . VAL A 1 106 ? 3.519 -9.178 -13.205 1.00 86.00 106 VAL A N 1
ATOM 833 C CA . VAL A 1 106 ? 2.628 -8.853 -12.081 1.00 86.00 106 VAL A CA 1
ATOM 834 C C . VAL A 1 106 ? 3.133 -7.634 -11.314 1.00 86.00 106 VAL A C 1
ATOM 836 O O . VAL A 1 106 ? 2.352 -6.733 -11.016 1.00 86.00 106 VAL A O 1
ATOM 839 N N . SER A 1 107 ? 4.435 -7.569 -11.015 1.00 84.00 107 SER A N 1
ATOM 840 C CA . SER A 1 107 ? 5.021 -6.433 -10.291 1.00 84.00 107 SER A CA 1
ATOM 841 C C . SER A 1 107 ? 4.835 -5.118 -11.047 1.00 84.00 107 SER A C 1
ATOM 843 O O . SER A 1 107 ? 4.517 -4.103 -10.430 1.00 84.00 107 SER A O 1
ATOM 845 N N . HIS A 1 108 ? 5.011 -5.132 -12.369 1.00 84.06 108 HIS A N 1
ATOM 846 C CA . HIS A 1 108 ? 4.799 -3.959 -13.206 1.00 84.06 108 HIS A CA 1
ATOM 847 C C . HIS A 1 108 ? 3.331 -3.521 -13.184 1.00 84.06 108 HIS A C 1
ATOM 849 O O . HIS A 1 108 ? 3.050 -2.349 -12.931 1.00 84.06 108 HIS A O 1
ATOM 855 N N . HIS A 1 109 ? 2.394 -4.455 -13.360 1.00 82.00 109 HIS A N 1
ATOM 856 C CA . HIS A 1 109 ? 0.964 -4.144 -13.418 1.00 82.00 109 HIS A CA 1
ATOM 857 C C . HIS A 1 109 ? 0.294 -3.849 -12.070 1.00 82.00 109 HIS A C 1
ATOM 859 O O . HIS A 1 109 ? -0.833 -3.351 -12.041 1.00 82.00 109 HIS A O 1
ATOM 865 N N . CYS A 1 110 ? 0.990 -4.071 -10.953 1.00 79.94 110 CYS A N 1
ATOM 866 C CA . CYS A 1 110 ? 0.598 -3.509 -9.657 1.00 79.94 110 CYS A CA 1
ATOM 867 C C . CYS A 1 110 ? 0.791 -1.984 -9.595 1.00 79.94 110 CYS A C 1
ATOM 869 O O . CYS A 1 110 ? 0.118 -1.311 -8.820 1.00 79.94 110 CYS A O 1
ATOM 871 N N . LEU A 1 111 ? 1.720 -1.441 -10.388 1.00 78.19 111 LEU A N 1
ATOM 872 C CA . LEU A 1 111 ? 2.045 -0.011 -10.419 1.00 78.19 111 LEU A CA 1
ATOM 873 C C . LEU A 1 111 ? 1.427 0.681 -11.637 1.00 78.19 111 LEU A C 1
ATOM 875 O O . LEU A 1 111 ? 0.932 1.800 -11.535 1.00 78.19 111 LEU A O 1
ATOM 879 N N . HIS A 1 112 ? 1.429 -0.001 -12.782 1.00 80.25 112 HIS A N 1
ATOM 880 C CA . HIS A 1 112 ? 0.978 0.529 -14.061 1.00 80.25 112 HIS A CA 1
ATOM 881 C C . HIS A 1 112 ? -0.091 -0.398 -14.650 1.00 80.25 112 HIS A C 1
ATOM 883 O O . HIS A 1 112 ? 0.250 -1.416 -15.256 1.00 80.25 112 HIS A O 1
ATOM 889 N N . PRO A 1 113 ? -1.389 -0.078 -14.497 1.00 73.25 113 PRO A N 1
ATOM 890 C CA . PRO A 1 113 ? -2.461 -0.941 -14.993 1.00 73.25 113 PRO A CA 1
ATOM 891 C C . PRO A 1 113 ? -2.399 -1.152 -16.510 1.00 73.25 113 PRO A C 1
ATOM 893 O O . PRO A 1 113 ? -2.754 -2.224 -16.992 1.00 73.25 113 PRO A O 1
ATOM 896 N N . GLY A 1 114 ? -1.923 -0.151 -17.259 1.00 81.38 114 GLY A N 1
ATOM 897 C CA . GLY A 1 114 ? -1.857 -0.205 -18.717 1.00 81.38 114 GLY A CA 1
ATOM 898 C C . GLY A 1 114 ? -3.236 -0.538 -19.313 1.00 81.38 114 GLY A C 1
ATOM 899 O O . GLY A 1 114 ? -4.186 0.195 -19.041 1.00 81.38 114 GLY A O 1
ATOM 900 N N . PRO A 1 115 ? -3.369 -1.628 -20.091 1.00 78.31 115 PRO A N 1
ATOM 901 C CA . PRO A 1 115 ? -4.640 -2.058 -20.686 1.00 78.31 115 PRO A CA 1
ATOM 902 C C . PRO A 1 115 ? -5.576 -2.833 -19.732 1.00 78.31 115 PRO A C 1
ATOM 904 O O . PRO A 1 115 ? -6.697 -3.180 -20.115 1.00 78.31 115 PRO A O 1
ATOM 907 N N . LEU A 1 116 ? -5.147 -3.136 -18.502 1.00 85.00 116 LEU A N 1
ATOM 908 C CA . LEU A 1 116 ? -5.973 -3.822 -17.505 1.00 85.00 116 LEU A CA 1
ATOM 909 C C . LEU A 1 116 ? -7.030 -2.873 -16.909 1.00 85.00 116 LEU A C 1
ATOM 911 O O . LEU A 1 116 ? -6.811 -1.665 -16.827 1.00 85.00 116 LEU A O 1
ATOM 915 N N . PRO A 1 117 ? -8.178 -3.391 -16.425 1.00 74.38 117 PRO A N 1
ATOM 916 C CA . PRO A 1 117 ? -9.270 -2.557 -15.912 1.00 74.38 117 PRO A CA 1
ATOM 917 C C . PRO A 1 117 ? -8.900 -1.757 -14.655 1.00 74.38 117 PRO A C 1
ATOM 919 O O . PRO A 1 117 ? -9.572 -0.784 -14.327 1.00 74.38 117 PRO A O 1
ATOM 922 N N . CYS A 1 118 ? -7.880 -2.200 -13.921 1.00 78.25 118 CYS A N 1
ATOM 923 C CA . CYS A 1 118 ? -7.286 -1.521 -12.777 1.00 78.25 118 CYS A CA 1
ATOM 924 C C . CYS A 1 118 ? -5.942 -2.185 -12.442 1.00 78.25 118 CYS A C 1
ATOM 926 O O . CYS A 1 118 ? -5.602 -3.224 -13.014 1.00 78.25 118 CYS A O 1
ATOM 928 N N . ALA A 1 119 ? -5.178 -1.579 -11.530 1.00 82.19 119 ALA A N 1
ATOM 929 C CA . ALA A 1 119 ? -3.891 -2.120 -11.106 1.00 82.19 119 ALA A CA 1
ATOM 930 C C . ALA A 1 119 ? -4.078 -3.431 -10.330 1.00 82.19 119 ALA A C 1
ATOM 932 O O . ALA A 1 119 ? -5.009 -3.561 -9.528 1.00 82.19 119 ALA A O 1
ATOM 933 N N . LEU A 1 120 ? -3.184 -4.392 -10.562 1.00 86.69 120 LEU A N 1
ATOM 934 C CA . LEU A 1 120 ? -3.214 -5.681 -9.876 1.00 86.69 120 LEU A CA 1
ATOM 935 C C . LEU A 1 120 ? -2.892 -5.516 -8.385 1.00 86.69 120 LEU A C 1
ATOM 937 O O . LEU A 1 120 ? -2.069 -4.689 -7.995 1.00 86.69 120 LEU A O 1
ATOM 941 N N . ARG A 1 121 ? -3.527 -6.328 -7.539 1.00 81.00 121 ARG A N 1
ATOM 942 C CA . ARG A 1 121 ? -3.304 -6.343 -6.090 1.00 81.00 121 ARG A CA 1
ATOM 943 C C . ARG A 1 121 ? -2.799 -7.705 -5.659 1.00 81.00 121 ARG A C 1
ATOM 945 O O . ARG A 1 121 ? -3.515 -8.698 -5.767 1.00 81.00 121 ARG A O 1
ATOM 952 N N . LEU A 1 122 ? -1.562 -7.743 -5.172 1.00 82.06 122 LEU A N 1
ATOM 953 C CA . LEU A 1 122 ? -0.976 -8.960 -4.623 1.00 82.06 122 LEU A CA 1
ATOM 954 C C . LEU A 1 122 ? -1.710 -9.382 -3.339 1.00 82.06 122 LEU A C 1
ATOM 956 O O . LEU A 1 122 ? -2.045 -8.515 -2.527 1.00 82.06 122 LEU A O 1
ATOM 960 N N . PRO A 1 123 ? -1.912 -10.694 -3.126 1.00 70.12 123 PRO A N 1
ATOM 961 C CA . PRO A 1 123 ? -2.364 -11.229 -1.851 1.00 70.12 123 PRO A CA 1
ATOM 962 C C . PRO A 1 123 ? -1.448 -10.787 -0.695 1.00 70.12 123 PRO A C 1
ATOM 964 O O . PRO A 1 123 ? -0.242 -10.582 -0.900 1.00 70.12 123 PRO A O 1
ATOM 967 N N . PRO A 1 124 ? -1.995 -10.601 0.515 1.00 57.81 124 PRO A N 1
ATOM 968 C CA . PRO A 1 124 ? -1.195 -10.323 1.699 1.00 57.81 124 PRO A CA 1
ATOM 969 C C . PRO A 1 124 ? -0.384 -11.571 2.077 1.00 57.81 124 PRO A C 1
ATOM 971 O O . PRO A 1 124 ? -0.958 -12.613 2.356 1.00 57.81 124 PRO A O 1
ATOM 974 N N . SER A 1 125 ? 0.946 -11.465 2.108 1.00 46.66 125 SER A N 1
ATOM 975 C CA . SER A 1 125 ? 1.843 -12.599 2.376 1.00 46.66 125 SER A CA 1
ATOM 976 C C . SER A 1 125 ? 1.590 -13.223 3.757 1.00 46.66 125 SER A C 1
ATOM 978 O O . SER A 1 125 ? 1.927 -12.620 4.777 1.00 46.66 125 SER A O 1
ATOM 980 N N . THR A 1 126 ? 1.028 -14.434 3.808 1.00 37.34 126 THR A N 1
ATOM 981 C CA . THR A 1 126 ? 0.846 -15.185 5.061 1.00 37.34 126 THR A CA 1
ATOM 982 C C . THR A 1 126 ? 2.042 -16.101 5.320 1.00 37.34 126 THR A C 1
ATOM 984 O O . THR A 1 126 ? 2.161 -17.165 4.714 1.00 37.34 126 THR A O 1
ATOM 987 N N . THR A 1 127 ? 2.927 -15.734 6.247 1.00 32.72 127 THR A N 1
ATOM 988 C CA . THR A 1 127 ? 3.969 -16.649 6.742 1.00 32.72 127 THR A CA 1
ATOM 989 C C . THR A 1 127 ? 3.395 -17.466 7.901 1.00 32.72 127 THR A C 1
ATOM 991 O O . THR A 1 127 ? 3.327 -16.999 9.035 1.00 32.72 127 THR A O 1
ATOM 994 N N . THR A 1 128 ? 2.922 -18.681 7.620 1.00 33.03 128 THR A N 1
ATOM 995 C CA . THR A 1 128 ? 2.474 -19.641 8.640 1.00 33.03 128 THR A CA 1
ATOM 996 C C . THR A 1 128 ? 3.665 -20.410 9.213 1.00 33.03 128 THR A C 1
ATOM 998 O O . THR A 1 128 ? 4.328 -21.139 8.481 1.00 33.03 128 THR A O 1
ATOM 1001 N N . SER A 1 129 ? 3.865 -20.333 10.531 1.00 30.95 129 SER A N 1
ATOM 1002 C CA . SER A 1 129 ? 4.672 -21.294 11.296 1.00 30.95 129 SER A CA 1
ATOM 1003 C C . SER A 1 129 ? 3.812 -21.884 12.412 1.00 30.95 129 SER A C 1
ATOM 1005 O O . SER A 1 129 ? 3.544 -21.237 13.421 1.00 30.95 129 SER A O 1
ATOM 1007 N N . GLN A 1 130 ? 3.349 -23.117 12.214 1.00 37.94 130 GLN A N 1
ATOM 1008 C CA . GLN A 1 130 ? 2.748 -23.951 13.253 1.00 37.94 130 GLN A CA 1
ATOM 1009 C C . GLN A 1 130 ? 3.846 -24.501 14.179 1.00 37.94 130 GLN A C 1
ATOM 1011 O O . GLN A 1 130 ? 4.752 -25.161 13.678 1.00 37.94 130 GLN A O 1
ATOM 1016 N N . GLN A 1 131 ? 3.712 -24.366 15.505 1.00 29.86 131 GLN A N 1
ATOM 1017 C CA . GLN A 1 131 ? 4.015 -25.467 16.438 1.00 29.86 131 GLN A CA 1
ATOM 1018 C C . GLN A 1 131 ? 3.459 -25.239 17.862 1.00 29.86 131 GLN A C 1
ATOM 1020 O O . GLN A 1 131 ? 3.963 -24.434 18.630 1.00 29.86 131 GLN A O 1
ATOM 1025 N N . ARG A 1 132 ? 2.428 -26.046 18.154 1.00 29.81 132 ARG A N 1
ATOM 1026 C CA . ARG A 1 132 ? 2.140 -26.854 19.360 1.00 29.81 132 ARG A CA 1
ATOM 1027 C C . ARG A 1 132 ? 1.910 -26.204 20.741 1.00 29.81 132 ARG A C 1
ATOM 1029 O O . ARG A 1 132 ? 2.795 -25.642 21.364 1.00 29.81 132 ARG A O 1
ATOM 1036 N N . LEU A 1 133 ? 0.682 -26.478 21.205 1.00 38.09 133 LEU A N 1
ATOM 1037 C CA . LEU A 1 133 ? 0.157 -26.657 22.566 1.00 38.09 133 LEU A CA 1
ATOM 1038 C C . LEU A 1 133 ? 1.152 -26.595 23.740 1.00 38.09 133 LEU A C 1
ATOM 1040 O O . LEU A 1 133 ? 2.041 -27.433 23.861 1.00 38.09 133 LEU A O 1
ATOM 1044 N N . GLY A 1 134 ? 0.825 -25.728 24.697 1.00 25.14 134 GLY A N 1
ATOM 1045 C CA . GLY A 1 134 ? 1.312 -25.751 26.075 1.00 25.14 134 GLY A CA 1
ATOM 1046 C C . GLY A 1 134 ? 0.965 -24.431 26.751 1.00 25.14 134 GLY A C 1
ATOM 1047 O O . GLY A 1 134 ? 1.584 -23.417 26.459 1.00 25.14 134 GLY A O 1
ATOM 1048 N N . GLY A 1 135 ? -0.090 -24.418 27.566 1.00 35.56 135 GLY A N 1
ATOM 1049 C CA . GLY A 1 135 ? -0.642 -23.200 28.147 1.00 35.56 135 GLY A CA 1
ATOM 1050 C C . GLY A 1 135 ? 0.312 -22.496 29.107 1.00 35.56 135 GLY A C 1
ATOM 1051 O O . GLY A 1 135 ? 0.802 -23.103 30.049 1.00 35.56 135 GLY A O 1
ATOM 1052 N N . TYR A 1 136 ? 0.511 -21.204 28.878 1.00 26.69 136 TYR A N 1
ATOM 1053 C CA . TYR A 1 136 ? 0.444 -20.142 29.877 1.00 26.69 136 TYR A CA 1
ATOM 1054 C C . TYR A 1 136 ? 0.407 -18.802 29.129 1.00 26.69 136 TYR A C 1
ATOM 1056 O O . TYR A 1 136 ? 0.830 -18.681 27.982 1.00 26.69 136 TYR A O 1
ATOM 1064 N N . GLU A 1 137 ? -0.222 -17.832 29.767 1.00 41.12 137 GLU A N 1
ATOM 1065 C CA . GLU A 1 137 ? -0.637 -16.530 29.258 1.00 41.12 137 GLU A CA 1
ATOM 1066 C C . GLU A 1 137 ? 0.445 -15.809 28.436 1.00 41.12 137 GLU A C 1
ATOM 1068 O O . GLU A 1 137 ? 1.542 -15.558 28.928 1.00 41.12 137 GLU A O 1
ATOM 1073 N N . SER A 1 138 ? 0.130 -15.423 27.193 1.00 27.75 138 SER A N 1
ATOM 1074 C CA . SER A 1 138 ? 0.859 -14.381 26.455 1.00 27.75 138 SER A CA 1
ATOM 1075 C C . SER A 1 138 ? 0.036 -13.831 25.288 1.00 27.75 138 SER A C 1
ATOM 1077 O O . SER A 1 138 ? -0.538 -14.543 24.469 1.00 27.75 138 SER A O 1
ATOM 1079 N N . THR A 1 139 ? -0.040 -12.510 25.269 1.00 41.69 139 THR A N 1
ATOM 1080 C CA . THR A 1 139 ? -0.852 -11.632 24.430 1.00 41.69 139 THR A CA 1
ATOM 1081 C C . THR A 1 139 ? -0.479 -11.681 22.944 1.00 41.69 139 THR A C 1
ATOM 1083 O O . THR A 1 139 ? 0.513 -11.078 22.542 1.00 41.69 139 THR A O 1
ATOM 1086 N N . ASN A 1 140 ? -1.325 -12.288 22.107 1.00 29.59 140 ASN A N 1
ATOM 1087 C CA . ASN A 1 140 ? -1.288 -12.120 20.650 1.00 29.59 140 ASN A CA 1
ATOM 1088 C C . ASN A 1 140 ? -2.221 -10.969 20.237 1.00 29.59 140 ASN A C 1
ATOM 1090 O O . ASN A 1 140 ? -3.418 -11.160 20.040 1.00 29.59 140 ASN A O 1
ATOM 1094 N N . LYS A 1 141 ? -1.673 -9.753 20.127 1.00 36.69 141 LYS A N 1
ATOM 1095 C CA . LYS A 1 141 ? -2.373 -8.558 19.616 1.00 36.69 141 LYS A CA 1
ATOM 1096 C C . LYS A 1 141 ? -1.877 -8.152 18.226 1.00 36.69 141 LYS A C 1
ATOM 1098 O O . LYS A 1 141 ? -1.615 -6.982 18.006 1.00 36.69 141 LYS A O 1
ATOM 1103 N N . TYR A 1 142 ? -1.747 -9.087 17.291 1.00 38.50 142 TYR A N 1
ATOM 1104 C CA . TYR A 1 142 ? -1.464 -8.750 15.888 1.00 38.50 142 TYR A CA 1
ATOM 1105 C C . TYR A 1 142 ? -2.214 -9.701 14.956 1.00 38.50 142 TYR A C 1
ATOM 1107 O O . TYR A 1 142 ? -1.650 -10.571 14.305 1.00 38.50 142 TYR A O 1
ATOM 1115 N N . GLY A 1 143 ? -3.532 -9.545 14.938 1.00 34.62 143 GLY A N 1
ATOM 1116 C CA . GLY A 1 143 ? -4.424 -10.097 13.931 1.00 34.62 143 GLY A CA 1
ATOM 1117 C C . GLY A 1 143 ? -5.560 -9.104 13.765 1.00 34.62 143 GLY A C 1
ATOM 1118 O O . GLY A 1 143 ? -6.052 -8.591 14.765 1.00 34.62 143 GLY A O 1
ATOM 1119 N N . VAL A 1 144 ? -5.930 -8.784 12.528 1.00 36.78 144 VAL A N 1
ATOM 1120 C CA . VAL A 1 144 ? -7.152 -8.034 12.226 1.00 36.78 144 VAL A CA 1
ATOM 1121 C C . VAL A 1 144 ? -8.319 -9.006 12.419 1.00 36.78 144 VAL A C 1
ATOM 1123 O O . VAL A 1 144 ? -8.441 -9.934 11.618 1.00 36.78 144 VAL A O 1
ATOM 1126 N N . PRO A 1 145 ? -9.179 -8.861 13.445 1.00 35.47 145 PRO A N 1
ATOM 1127 C CA . PRO A 1 145 ? -10.459 -9.541 13.467 1.00 35.47 145 PRO A CA 1
ATOM 1128 C C . PRO A 1 145 ? -11.427 -8.710 12.624 1.00 35.47 145 PRO A C 1
ATOM 1130 O O . PRO A 1 145 ? -11.439 -7.477 12.679 1.00 35.47 145 PRO A O 1
ATOM 1133 N N . ALA A 1 146 ? -12.251 -9.388 11.836 1.00 41.75 146 ALA A N 1
ATOM 1134 C CA . ALA A 1 146 ? -13.386 -8.760 11.1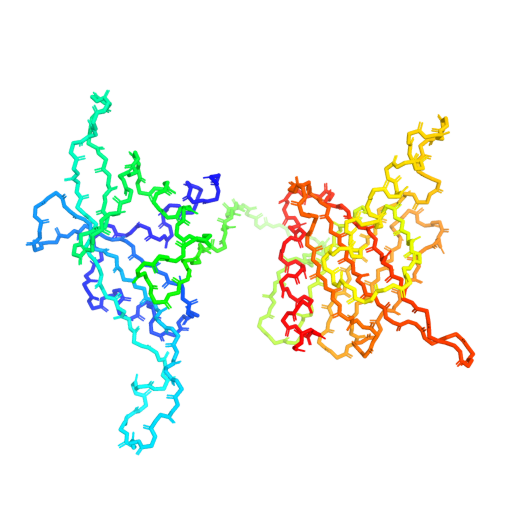87 1.00 41.75 146 ALA A CA 1
ATOM 1135 C C . ALA A 1 146 ? -14.254 -8.043 12.243 1.00 41.75 146 ALA A C 1
ATOM 1137 O O . ALA A 1 146 ? -14.696 -8.660 13.209 1.00 41.75 146 ALA A O 1
ATOM 1138 N N . GLY A 1 147 ? -14.476 -6.739 12.048 1.00 38.16 147 GLY A N 1
ATOM 1139 C CA . GLY A 1 147 ? -15.356 -5.904 12.872 1.00 38.16 147 GLY A CA 1
ATOM 1140 C C . GLY A 1 147 ? -14.627 -4.964 13.842 1.00 38.16 147 GLY A C 1
ATOM 1141 O O . GLY A 1 147 ? -14.192 -5.361 14.916 1.00 38.16 147 GLY A O 1
ATOM 1142 N N . GLY A 1 148 ? -14.538 -3.677 13.490 1.00 44.81 148 GLY A N 1
ATOM 1143 C CA . GLY A 1 148 ? -14.306 -2.571 14.439 1.00 44.81 148 GLY A CA 1
ATOM 1144 C C . GLY A 1 148 ? -12.883 -2.340 14.977 1.00 44.81 148 GLY A C 1
ATOM 1145 O O . GLY A 1 148 ? -12.663 -1.338 15.656 1.00 44.81 148 GLY A O 1
ATOM 1146 N N . SER A 1 149 ? -11.908 -3.200 14.680 1.00 57.88 149 SER A N 1
ATOM 1147 C CA . SER A 1 149 ? -10.540 -3.083 15.209 1.00 57.88 149 S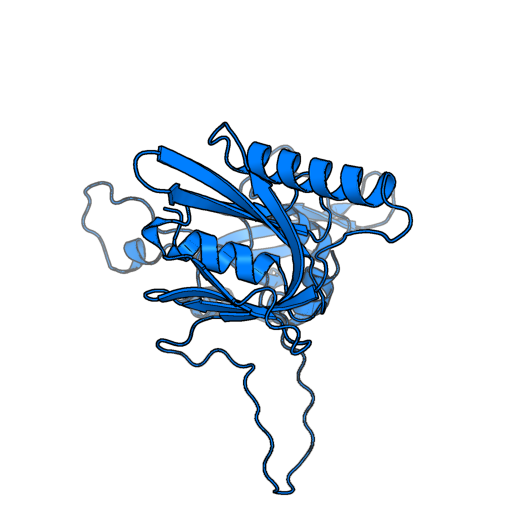ER A CA 1
ATOM 1148 C C . SER A 1 149 ? -9.645 -2.272 14.269 1.00 57.88 149 SER A C 1
ATOM 1150 O O . SER A 1 149 ? -9.440 -2.662 13.124 1.00 57.88 149 SER A O 1
ATOM 1152 N N . GLY A 1 150 ? -9.105 -1.144 14.736 1.00 68.25 150 GLY A N 1
ATOM 1153 C CA . GLY A 1 150 ? -8.142 -0.348 13.970 1.00 68.25 150 GLY A CA 1
ATOM 1154 C C . GLY A 1 150 ? -6.820 -1.073 13.690 1.00 68.25 150 GLY A C 1
ATOM 1155 O O . GLY A 1 150 ? -6.621 -2.218 14.092 1.00 68.25 150 GLY A O 1
ATOM 1156 N N . ILE A 1 151 ? -5.889 -0.387 13.025 1.00 81.75 151 ILE A N 1
ATOM 1157 C CA . ILE A 1 151 ? -4.524 -0.883 12.803 1.00 81.75 151 ILE A CA 1
ATOM 1158 C C . ILE A 1 151 ? -3.599 -0.393 13.918 1.00 81.75 151 ILE A C 1
ATOM 1160 O O . ILE A 1 151 ? -3.649 0.781 14.296 1.00 81.75 151 ILE A O 1
ATOM 1164 N N . MET A 1 152 ? -2.753 -1.285 14.433 1.00 83.81 152 MET A N 1
ATOM 1165 C CA . MET A 1 152 ? -1.702 -0.953 15.391 1.00 83.81 152 MET A CA 1
ATOM 1166 C C . MET A 1 152 ? -0.346 -1.352 14.813 1.00 83.81 152 MET A C 1
ATOM 1168 O O . MET A 1 152 ? -0.177 -2.506 14.428 1.00 83.81 152 MET A O 1
ATOM 1172 N N . VAL A 1 153 ? 0.588 -0.405 14.733 1.00 85.12 153 VAL A N 1
ATOM 1173 C CA . VAL A 1 153 ? 1.940 -0.632 14.209 1.00 85.12 153 VAL A CA 1
ATOM 1174 C C . VAL A 1 153 ? 2.994 0.141 14.990 1.00 85.12 153 VAL A C 1
ATOM 1176 O O . VAL A 1 153 ? 2.776 1.281 15.388 1.00 85.12 153 VAL A O 1
ATOM 1179 N N . ASP A 1 154 ? 4.161 -0.454 15.157 1.00 87.44 154 ASP A N 1
ATOM 1180 C CA . ASP A 1 154 ? 5.352 0.148 15.720 1.00 87.44 154 ASP A CA 1
ATOM 1181 C C . ASP A 1 154 ? 6.174 0.803 14.612 1.00 87.44 154 ASP A C 1
ATOM 1183 O O . ASP A 1 154 ? 6.534 0.190 13.608 1.00 87.44 154 ASP A O 1
ATOM 1187 N N . MET A 1 155 ? 6.469 2.080 14.811 1.00 89.25 155 MET A N 1
ATOM 1188 C CA . MET A 1 155 ? 7.171 2.921 13.855 1.00 89.25 155 MET A CA 1
ATOM 1189 C C . MET A 1 155 ? 8.233 3.735 14.572 1.00 89.25 155 MET A C 1
ATOM 1191 O O . MET A 1 155 ? 8.167 3.993 15.774 1.00 89.25 155 MET A O 1
ATOM 1195 N N . LEU A 1 156 ? 9.204 4.206 13.810 1.00 88.75 156 LEU A N 1
ATOM 1196 C CA . LEU A 1 156 ? 10.175 5.161 14.297 1.00 88.75 156 LEU A CA 1
ATOM 1197 C C . LEU A 1 156 ? 9.672 6.579 14.021 1.00 88.75 156 LEU A C 1
ATOM 1199 O O . LEU A 1 156 ? 9.567 6.990 12.869 1.00 88.75 156 LEU A O 1
ATOM 1203 N N . TYR A 1 157 ? 9.389 7.352 15.064 1.00 88.81 157 TYR A N 1
ATOM 1204 C CA . TYR A 1 157 ? 9.090 8.774 14.934 1.00 88.81 157 TYR A CA 1
ATOM 1205 C C . TYR A 1 157 ? 10.378 9.558 14.677 1.00 88.81 157 TYR A C 1
ATOM 1207 O O . TYR A 1 157 ? 11.344 9.441 15.433 1.00 88.81 157 TYR A O 1
ATOM 1215 N N . LEU A 1 158 ? 10.395 10.353 13.605 1.00 87.56 158 LEU A N 1
ATOM 1216 C CA . LEU A 1 158 ? 11.563 11.134 13.191 1.00 87.56 158 LEU A CA 1
ATOM 1217 C C . LEU A 1 158 ? 11.436 12.614 13.555 1.00 87.56 158 LEU A C 1
ATOM 1219 O O . LEU A 1 158 ? 12.438 13.262 13.849 1.00 87.56 158 LEU A O 1
ATOM 1223 N N . GLY A 1 159 ? 10.218 13.160 13.559 1.00 87.75 159 GLY A N 1
ATOM 1224 C CA . GLY A 1 159 ? 10.000 14.559 13.908 1.00 87.75 159 GLY A CA 1
ATOM 1225 C C . GLY A 1 159 ? 8.676 15.136 13.420 1.00 87.75 159 GLY A C 1
ATOM 1226 O O . GLY A 1 159 ? 7.852 14.457 12.810 1.00 87.75 159 GLY A O 1
ATOM 1227 N N . CYS A 1 160 ? 8.489 16.423 13.703 1.00 89.12 160 CYS A N 1
ATOM 1228 C CA . CYS A 1 160 ? 7.328 17.210 13.300 1.00 89.12 160 CYS A CA 1
ATOM 1229 C C . CYS A 1 160 ? 7.814 18.530 12.706 1.00 89.12 160 CYS A C 1
ATOM 1231 O O . CYS A 1 160 ? 8.625 19.212 13.336 1.00 89.12 160 CYS A O 1
ATOM 1233 N N . VAL A 1 161 ? 7.310 18.897 11.529 1.00 89.38 161 VAL A N 1
ATOM 1234 C CA . VAL A 1 161 ? 7.729 20.108 10.807 1.00 89.38 161 VAL A CA 1
ATOM 1235 C C . VAL A 1 161 ? 6.498 20.935 10.421 1.00 89.38 161 VAL A C 1
ATOM 1237 O O . VAL A 1 161 ? 5.570 20.373 9.832 1.00 89.38 161 VAL A O 1
ATOM 1240 N N . PRO A 1 162 ? 6.450 22.242 10.743 1.00 88.50 162 PRO A N 1
ATOM 1241 C CA . PRO A 1 162 ? 5.404 23.127 10.246 1.00 88.50 162 PRO A CA 1
ATOM 1242 C C . PRO A 1 162 ? 5.565 23.386 8.746 1.00 88.50 162 PRO A C 1
ATOM 1244 O O . PRO A 1 162 ? 6.680 23.504 8.236 1.00 88.50 162 PRO A O 1
ATOM 1247 N N . VAL A 1 163 ? 4.443 23.460 8.033 1.00 86.69 163 VAL A N 1
ATOM 1248 C CA . VAL A 1 163 ? 4.408 23.701 6.587 1.00 86.69 163 VAL A CA 1
ATOM 1249 C C . VAL A 1 163 ? 3.394 24.790 6.243 1.00 86.69 163 VAL A C 1
ATOM 1251 O O . VAL A 1 163 ? 2.260 24.786 6.712 1.00 86.69 163 VAL A O 1
ATOM 1254 N N . ASP A 1 164 ? 3.799 25.725 5.388 1.00 73.94 164 ASP A N 1
ATOM 1255 C CA . ASP A 1 164 ? 3.001 26.922 5.085 1.00 73.94 164 ASP A CA 1
ATOM 1256 C C . ASP A 1 164 ? 1.940 26.674 3.998 1.00 73.94 164 ASP A C 1
ATOM 1258 O O . ASP A 1 164 ? 0.925 27.364 3.939 1.00 73.94 164 ASP A O 1
ATOM 1262 N N . ARG A 1 165 ? 2.155 25.674 3.125 1.00 66.56 165 ARG A N 1
ATOM 1263 C CA . ARG A 1 165 ? 1.293 25.359 1.970 1.00 66.56 165 ARG A CA 1
ATOM 1264 C C . ARG A 1 165 ? 0.740 23.935 2.026 1.00 66.56 165 ARG A C 1
ATOM 1266 O O . ARG A 1 165 ? 1.437 23.000 2.410 1.00 66.56 165 ARG A O 1
ATOM 1273 N N . LEU A 1 166 ? -0.505 23.774 1.575 1.00 61.84 166 LEU A N 1
ATOM 1274 C CA . LEU A 1 166 ? -1.282 22.524 1.578 1.00 61.84 166 LEU A CA 1
ATOM 1275 C C . LEU A 1 166 ? -1.013 21.609 0.370 1.00 61.84 166 LEU A C 1
ATOM 1277 O O . LEU A 1 166 ? -1.899 20.906 -0.114 1.00 61.84 166 LEU A O 1
ATOM 1281 N N . GLU A 1 167 ? 0.216 21.582 -0.130 1.00 71.88 167 GLU A N 1
ATOM 1282 C CA . GLU A 1 167 ? 0.578 20.750 -1.279 1.00 71.88 167 GLU A CA 1
ATOM 1283 C C . GLU A 1 167 ? 0.921 19.325 -0.823 1.00 71.88 167 GLU A C 1
ATOM 1285 O O . GLU A 1 167 ? 2.087 18.948 -0.811 1.00 71.88 167 GLU A O 1
ATOM 1290 N N . LYS A 1 168 ? -0.094 18.551 -0.403 1.00 83.38 168 LYS A N 1
ATOM 1291 C CA . LYS A 1 168 ? -0.066 17.116 -0.020 1.00 83.38 168 LYS A CA 1
ATOM 1292 C C . LYS A 1 168 ? 1.337 16.464 -0.028 1.00 83.38 168 LYS A C 1
ATOM 1294 O O . LYS A 1 168 ? 2.049 16.510 0.974 1.00 83.38 168 LYS A O 1
ATOM 1299 N N . ALA A 1 169 ? 1.764 15.892 -1.157 1.00 81.62 169 ALA A N 1
ATOM 1300 C CA . ALA A 1 169 ? 3.042 15.181 -1.279 1.00 81.62 169 ALA A CA 1
ATOM 1301 C C . ALA A 1 169 ? 4.287 16.093 -1.205 1.00 81.62 169 ALA A C 1
ATOM 1303 O O . ALA A 1 169 ? 5.325 15.680 -0.690 1.00 81.62 169 ALA A O 1
ATOM 1304 N N . ALA A 1 170 ? 4.201 17.339 -1.678 1.00 84.31 170 ALA A N 1
ATOM 1305 C CA . ALA A 1 170 ? 5.300 18.301 -1.591 1.00 84.31 170 ALA A CA 1
ATOM 1306 C C . ALA A 1 170 ? 5.556 18.755 -0.143 1.00 84.31 170 ALA A C 1
ATOM 1308 O O . ALA A 1 17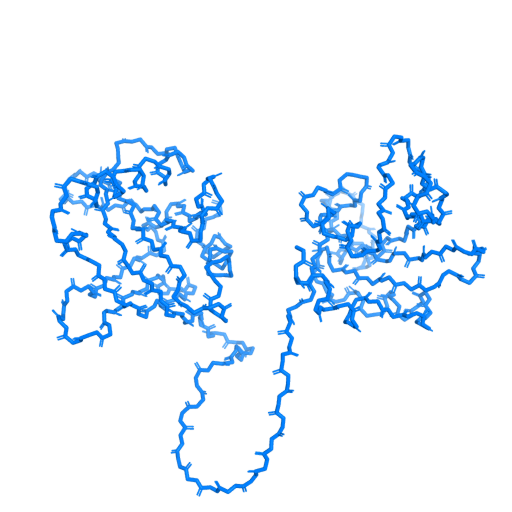0 ? 6.711 18.934 0.244 1.00 84.31 170 ALA A O 1
ATOM 1309 N N . ALA A 1 171 ? 4.505 18.869 0.675 1.00 87.31 171 ALA A N 1
ATOM 1310 C CA . ALA A 1 171 ? 4.617 19.133 2.106 1.00 87.31 171 ALA A CA 1
ATOM 1311 C C . ALA A 1 171 ? 5.341 17.990 2.835 1.00 87.31 171 ALA A C 1
ATOM 1313 O O . ALA A 1 171 ? 6.231 18.255 3.643 1.00 87.31 171 ALA A O 1
ATOM 1314 N N . ILE A 1 172 ? 5.023 16.730 2.500 1.00 88.12 172 ILE A N 1
ATOM 1315 C CA . ILE A 1 172 ? 5.736 15.559 3.035 1.00 88.12 172 ILE A CA 1
ATOM 1316 C C . ILE A 1 172 ? 7.214 15.600 2.643 1.00 88.12 172 ILE A C 1
ATOM 1318 O O . ILE A 1 172 ? 8.072 15.522 3.521 1.00 88.12 172 ILE A O 1
ATOM 1322 N N . ARG A 1 173 ? 7.525 15.813 1.358 1.00 86.38 173 ARG A N 1
ATOM 1323 C CA . ARG A 1 173 ? 8.912 15.932 0.880 1.00 86.38 173 ARG A CA 1
ATOM 1324 C C . ARG A 1 173 ? 9.681 17.026 1.627 1.00 86.38 173 ARG A C 1
ATOM 1326 O O . ARG A 1 173 ? 10.754 16.757 2.153 1.00 86.38 173 ARG A O 1
ATOM 1333 N N . LYS A 1 174 ? 9.112 18.235 1.745 1.00 86.81 174 LYS A N 1
ATOM 1334 C CA . LYS A 1 174 ? 9.739 19.367 2.457 1.00 86.81 174 LYS A CA 1
ATOM 1335 C C . LYS A 1 174 ? 10.037 19.019 3.919 1.00 86.81 174 LYS A C 1
ATOM 1337 O O . LYS A 1 174 ? 11.124 19.318 4.408 1.00 86.81 174 LYS A O 1
ATOM 1342 N N . ALA A 1 175 ? 9.093 18.379 4.609 1.00 89.31 175 ALA A N 1
ATOM 1343 C CA . ALA A 1 175 ? 9.265 17.975 6.001 1.00 89.31 175 ALA A CA 1
ATOM 1344 C C . ALA A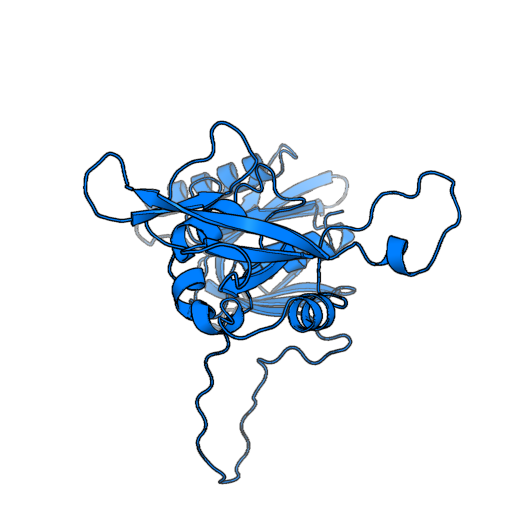 1 175 ? 10.381 16.933 6.174 1.00 89.31 175 ALA A C 1
ATOM 1346 O O . ALA A 1 175 ? 11.202 17.058 7.083 1.00 89.31 175 ALA A O 1
ATOM 1347 N N . ILE A 1 176 ? 10.446 15.944 5.279 1.00 88.56 176 ILE A N 1
ATOM 1348 C CA . ILE A 1 176 ? 11.485 14.908 5.280 1.00 88.56 176 ILE A CA 1
ATOM 1349 C C . ILE A 1 176 ? 12.863 15.525 5.015 1.00 88.56 176 ILE A C 1
ATOM 1351 O O . ILE A 1 176 ? 13.790 15.293 5.791 1.00 88.56 176 ILE A O 1
ATOM 1355 N N . SER A 1 177 ? 12.998 16.368 3.986 1.00 86.31 177 SER A N 1
ATOM 1356 C CA . SER A 1 177 ? 14.257 17.064 3.686 1.00 86.31 177 SER A CA 1
ATOM 1357 C C . SER A 1 177 ? 14.727 17.930 4.857 1.00 86.31 177 SER A C 1
ATOM 1359 O O . SER A 1 177 ? 15.912 17.937 5.178 1.00 86.31 177 SER A O 1
ATOM 1361 N N . HIS A 1 178 ? 13.807 18.620 5.539 1.00 86.81 178 HIS A N 1
ATOM 1362 C CA . HIS A 1 178 ? 14.133 19.426 6.715 1.00 86.81 178 HIS A CA 1
ATOM 1363 C C . HIS A 1 178 ? 14.648 18.567 7.882 1.00 86.81 178 HIS A C 1
ATOM 1365 O O . HIS A 1 178 ? 15.661 18.898 8.492 1.00 86.81 178 HIS A O 1
ATOM 1371 N N . ILE A 1 179 ? 14.001 17.431 8.160 1.00 87.12 179 ILE A N 1
ATOM 1372 C CA . ILE A 1 179 ? 14.444 16.465 9.179 1.00 87.12 179 ILE A CA 1
ATOM 1373 C C . ILE A 1 179 ? 15.837 15.914 8.860 1.00 87.12 179 ILE A C 1
ATOM 1375 O O . ILE A 1 179 ? 16.677 15.834 9.756 1.00 87.12 179 ILE A O 1
ATOM 1379 N N . PHE A 1 180 ? 16.118 15.583 7.598 1.00 84.00 180 PHE A N 1
ATOM 1380 C CA . PHE A 1 180 ? 17.450 15.134 7.190 1.00 84.00 180 PHE A CA 1
ATOM 1381 C C . PHE A 1 180 ? 18.506 16.235 7.284 1.00 84.00 180 PHE A C 1
ATOM 1383 O O . PHE A 1 180 ? 19.615 15.960 7.735 1.00 84.00 180 PHE A O 1
ATOM 1390 N N . GLY A 1 181 ? 18.164 17.477 6.934 1.00 83.69 181 GLY A N 1
ATOM 1391 C CA . GLY A 1 181 ? 19.048 18.626 7.135 1.00 83.69 181 GLY A CA 1
ATOM 1392 C C . GLY A 1 181 ? 19.432 18.797 8.606 1.00 83.69 181 GLY A C 1
ATOM 1393 O O . GLY A 1 181 ? 20.610 18.903 8.931 1.00 83.69 181 GLY A O 1
ATOM 1394 N N . LEU A 1 182 ? 18.454 18.710 9.515 1.00 82.50 182 LEU A N 1
ATOM 1395 C CA . LEU A 1 182 ? 18.708 18.747 10.960 1.00 82.50 182 LEU A CA 1
ATOM 1396 C C . LEU A 1 182 ? 19.582 17.580 11.434 1.00 82.50 182 LEU A C 1
ATOM 1398 O O . LEU A 1 182 ? 20.446 17.772 12.286 1.00 82.50 182 LEU A O 1
ATOM 1402 N N . ALA A 1 183 ? 19.372 16.379 10.888 1.00 79.31 183 ALA A N 1
ATOM 1403 C CA . ALA A 1 183 ? 20.193 15.214 11.202 1.00 79.31 183 ALA A CA 1
ATOM 1404 C C . ALA A 1 183 ? 21.649 15.396 10.747 1.00 79.31 183 ALA A C 1
ATOM 1406 O O . ALA A 1 183 ? 22.557 14.990 11.464 1.00 79.31 183 ALA A O 1
ATOM 1407 N N . ALA A 1 184 ? 21.864 16.020 9.586 1.00 79.00 184 ALA A N 1
ATOM 1408 C CA . ALA A 1 184 ? 23.188 16.274 9.027 1.00 79.00 184 ALA A CA 1
ATOM 1409 C C . ALA A 1 184 ? 23.951 17.392 9.761 1.00 79.00 184 ALA A C 1
ATOM 1411 O O . ALA A 1 184 ? 25.175 17.349 9.835 1.00 79.00 184 ALA A O 1
ATOM 1412 N N . SER A 1 185 ? 23.247 18.386 10.314 1.00 72.75 185 SER A N 1
ATOM 1413 C CA . SER A 1 185 ? 23.857 19.507 11.050 1.00 72.75 185 SER A CA 1
ATOM 1414 C C . SER A 1 185 ? 24.032 19.257 12.555 1.00 72.75 185 SER A C 1
ATOM 1416 O O . SER A 1 185 ? 24.693 20.044 13.229 1.00 72.75 185 SER A O 1
ATOM 1418 N N . SER A 1 186 ? 23.441 18.193 13.102 1.00 68.50 186 SER A N 1
ATOM 1419 C CA . SER A 1 186 ? 23.486 17.867 14.531 1.00 68.50 186 SER A CA 1
ATOM 1420 C C . SER A 1 186 ? 24.538 16.797 14.822 1.00 68.50 186 SER A C 1
ATOM 1422 O O . SER A 1 186 ? 24.447 15.676 14.324 1.00 68.50 186 SER A O 1
ATOM 1424 N N . THR A 1 187 ? 25.496 17.096 15.703 1.00 59.22 187 THR A N 1
ATOM 1425 C CA . THR A 1 187 ? 26.540 16.145 16.137 1.00 59.22 187 THR A CA 1
ATOM 1426 C C . THR A 1 187 ? 25.987 14.914 16.865 1.00 59.22 187 THR A C 1
ATOM 1428 O O . THR A 1 187 ? 26.635 13.873 16.872 1.00 59.22 187 THR A O 1
ATOM 1431 N N . ASN A 1 188 ? 24.773 15.004 17.422 1.00 55.59 188 ASN A N 1
ATOM 1432 C CA . ASN A 1 188 ? 24.091 13.927 18.152 1.00 55.59 188 ASN A CA 1
ATOM 1433 C C . ASN A 1 188 ? 22.885 13.339 17.385 1.00 55.59 188 ASN A C 1
ATOM 1435 O O . ASN A 1 188 ? 22.060 12.633 17.967 1.00 55.59 188 ASN A O 1
ATOM 1439 N N . GLY A 1 189 ? 22.746 13.638 16.087 1.00 64.62 189 GLY A N 1
ATOM 1440 C CA . GLY A 1 189 ? 21.617 13.194 15.265 1.00 64.62 189 GLY A CA 1
ATOM 1441 C C . GLY A 1 189 ? 20.291 13.902 15.591 1.00 64.62 189 GLY A C 1
ATOM 1442 O O . GLY A 1 189 ? 20.268 15.031 16.083 1.00 64.62 189 GLY A O 1
ATOM 1443 N N . LEU A 1 190 ? 19.160 13.260 15.275 1.00 68.50 190 LEU A N 1
ATOM 1444 C CA . LEU A 1 190 ? 17.817 13.838 15.425 1.00 68.50 190 LEU A CA 1
ATOM 1445 C C . LEU A 1 190 ? 17.392 13.953 16.905 1.00 68.50 190 LEU A C 1
ATOM 1447 O O . LEU A 1 190 ? 17.199 12.925 17.557 1.00 68.50 190 LEU A O 1
ATOM 1451 N N . PRO A 1 191 ? 17.130 15.167 17.432 1.00 60.25 191 PRO A N 1
ATOM 1452 C CA . PRO A 1 191 ? 16.918 15.392 18.868 1.00 60.25 191 PRO A CA 1
ATOM 1453 C C . PRO A 1 191 ? 15.612 14.806 19.433 1.00 60.25 191 PRO A C 1
ATOM 1455 O O . PRO A 1 191 ? 15.426 14.787 20.646 1.00 60.25 191 PRO A O 1
ATOM 1458 N N . ARG A 1 192 ? 14.679 14.353 18.583 1.00 66.12 192 ARG A N 1
ATOM 1459 C CA . ARG A 1 192 ? 13.355 13.838 18.993 1.00 66.12 192 ARG A CA 1
ATOM 1460 C C . ARG A 1 192 ? 12.998 12.482 18.377 1.00 66.12 192 ARG A C 1
ATOM 1462 O O . ARG A 1 192 ? 11.818 12.169 18.251 1.00 66.12 192 ARG A O 1
ATOM 1469 N N . ARG A 1 193 ? 14.000 11.688 17.990 1.00 77.75 193 ARG A N 1
ATOM 1470 C CA . ARG A 1 193 ? 13.789 10.337 17.459 1.00 77.75 193 ARG A CA 1
ATOM 1471 C C . ARG A 1 193 ? 13.386 9.372 18.581 1.00 77.75 193 ARG A C 1
ATOM 1473 O O . ARG A 1 193 ? 14.125 9.234 19.553 1.00 77.75 193 ARG A O 1
ATOM 1480 N N . CYS A 1 194 ? 12.258 8.680 18.435 1.00 83.88 194 CYS A N 1
ATOM 14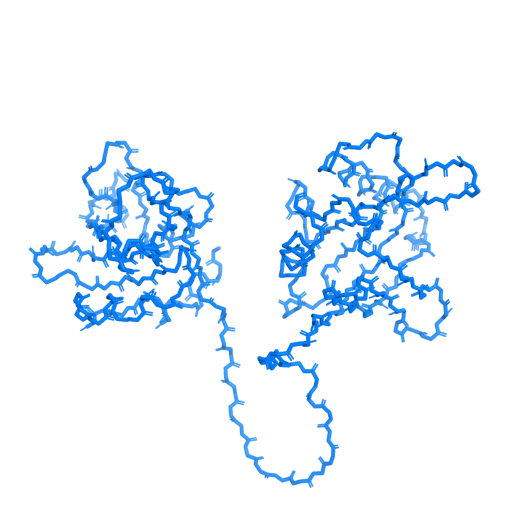81 C CA . CYS A 1 194 ? 11.833 7.624 19.363 1.00 83.88 194 CYS A CA 1
ATOM 1482 C C . CYS A 1 194 ? 10.987 6.551 18.669 1.00 83.88 194 CYS A C 1
ATOM 1484 O O . CYS A 1 194 ? 10.424 6.781 17.600 1.00 83.88 194 CYS A O 1
ATOM 1486 N N . GLU A 1 195 ? 10.911 5.366 19.271 1.00 86.25 195 GLU A N 1
ATOM 1487 C CA . GLU A 1 195 ? 10.005 4.305 18.829 1.00 86.25 195 GLU A CA 1
ATOM 1488 C C . GLU A 1 195 ? 8.602 4.577 19.365 1.00 86.25 195 GLU A C 1
ATOM 1490 O O . GLU A 1 195 ? 8.410 4.787 20.564 1.00 86.25 195 GLU A O 1
ATOM 1495 N N . VAL A 1 196 ? 7.616 4.575 18.476 1.00 87.62 196 VAL A N 1
ATOM 1496 C CA . VAL A 1 196 ? 6.222 4.856 18.804 1.00 87.62 196 VAL A CA 1
ATOM 1497 C C . VAL A 1 196 ? 5.327 3.720 18.341 1.00 87.62 196 VAL A C 1
ATOM 1499 O O . VAL A 1 196 ? 5.503 3.189 17.249 1.00 87.62 196 VAL A O 1
ATOM 1502 N N . THR A 1 197 ? 4.319 3.393 19.139 1.00 87.94 197 THR A N 1
ATOM 1503 C CA . THR A 1 197 ? 3.208 2.545 18.703 1.00 87.94 197 THR A CA 1
ATOM 1504 C C . THR A 1 197 ? 2.101 3.449 18.178 1.00 87.94 197 THR A C 1
ATOM 1506 O O . THR A 1 197 ? 1.545 4.257 18.924 1.00 87.94 197 THR A O 1
ATOM 1509 N N . ILE A 1 198 ? 1.795 3.335 16.890 1.00 89.31 198 ILE A N 1
ATOM 1510 C CA . ILE A 1 198 ? 0.715 4.032 16.194 1.00 89.31 198 ILE A CA 1
ATOM 1511 C C . ILE A 1 198 ? -0.533 3.153 16.214 1.00 89.31 198 ILE A C 1
ATOM 1513 O O . ILE A 1 198 ? -0.487 2.001 15.808 1.00 89.31 198 ILE A O 1
ATOM 1517 N N . HIS A 1 199 ? -1.662 3.711 16.630 1.00 87.69 199 HIS A N 1
ATOM 1518 C CA . HIS A 1 199 ? -2.980 3.101 16.600 1.00 87.69 199 HIS A CA 1
ATOM 1519 C C . HIS A 1 199 ? -3.918 3.989 15.776 1.00 87.69 199 HIS A C 1
ATOM 1521 O O . HIS A 1 199 ? -4.245 5.103 16.188 1.00 87.69 199 HIS A O 1
ATOM 1527 N N . ALA A 1 200 ? -4.349 3.516 14.608 1.00 83.50 200 ALA A N 1
ATOM 1528 C CA . ALA A 1 200 ? -5.273 4.234 13.738 1.00 83.50 200 ALA A CA 1
ATOM 1529 C C . ALA A 1 200 ? -6.638 3.538 13.696 1.00 83.50 200 ALA A C 1
ATOM 1531 O O . ALA A 1 200 ? -6.747 2.371 13.320 1.00 83.50 200 ALA A O 1
ATOM 1532 N N . LYS A 1 201 ? -7.701 4.264 14.046 1.00 82.12 201 LYS A N 1
ATOM 1533 C CA . LYS A 1 201 ? -9.077 3.753 14.127 1.00 82.12 201 LYS A CA 1
ATOM 1534 C C . LYS A 1 201 ? -10.064 4.666 13.396 1.00 82.12 201 LYS A C 1
ATOM 1536 O O . LYS A 1 201 ? -9.937 5.879 13.534 1.00 82.12 201 LYS A O 1
ATOM 1541 N N . PRO A 1 202 ? -11.109 4.130 12.743 1.00 72.50 202 PRO A N 1
ATOM 1542 C CA . PRO A 1 202 ? -12.033 4.906 11.907 1.00 72.50 202 PRO A CA 1
ATOM 1543 C C . PRO A 1 202 ? -12.686 6.112 12.587 1.00 72.50 202 PRO A C 1
ATOM 1545 O O . PRO A 1 202 ? -12.808 7.174 11.990 1.00 72.50 202 PRO A O 1
ATOM 1548 N N . VAL A 1 203 ? -13.102 5.953 13.843 1.00 74.00 203 VAL A N 1
ATOM 1549 C CA . VAL A 1 203 ? -13.837 6.991 14.586 1.00 74.00 203 VAL A CA 1
ATOM 1550 C C . VAL A 1 203 ? -12.901 7.817 15.465 1.00 74.00 203 VAL A C 1
ATOM 1552 O O . VAL A 1 203 ? -13.053 9.030 15.581 1.00 74.00 203 VAL A O 1
ATOM 1555 N N . GLU A 1 204 ? -11.907 7.173 16.079 1.00 76.19 204 GLU A N 1
ATOM 1556 C CA . GLU A 1 204 ? -11.003 7.846 17.013 1.00 76.19 204 GLU A CA 1
ATOM 1557 C C . GLU A 1 204 ? -9.903 8.637 16.284 1.00 76.19 204 GLU A C 1
ATOM 1559 O O . GLU A 1 204 ? -9.433 9.632 16.820 1.00 76.19 204 GLU A O 1
ATOM 1564 N N . GLY A 1 205 ? -9.517 8.275 15.059 1.00 84.62 205 GLY A N 1
ATOM 1565 C CA . GLY A 1 205 ? -8.395 8.889 14.344 1.00 84.62 205 GLY A CA 1
ATOM 1566 C C . GLY A 1 205 ? -7.076 8.162 14.594 1.00 84.62 205 GLY A C 1
ATOM 1567 O O . GLY A 1 205 ? -7.058 6.945 14.778 1.00 84.62 205 GLY A O 1
ATOM 1568 N N . VAL A 1 206 ? -5.962 8.895 14.575 1.00 89.62 206 VAL A N 1
ATOM 1569 C CA . VAL A 1 206 ? -4.611 8.326 14.709 1.00 89.62 206 VAL A CA 1
ATOM 1570 C C . VAL A 1 206 ? -4.001 8.750 16.036 1.00 89.62 206 VAL A C 1
ATOM 1572 O O . VAL A 1 206 ? -3.793 9.936 16.283 1.00 89.62 206 VAL A O 1
ATOM 1575 N N . LYS A 1 207 ? -3.674 7.782 16.886 1.00 89.44 207 LYS A N 1
ATOM 1576 C CA . LYS A 1 207 ? -2.925 7.985 18.124 1.00 89.44 207 LYS A CA 1
ATOM 1577 C C . LYS A 1 207 ? -1.536 7.384 17.975 1.00 89.44 207 LYS A C 1
ATOM 1579 O O . LYS A 1 207 ? -1.414 6.307 17.414 1.00 89.44 207 LYS A O 1
ATOM 1584 N N . PHE A 1 208 ? -0.499 8.037 18.476 1.00 89.75 208 PHE A N 1
ATOM 1585 C CA . PHE A 1 208 ? 0.821 7.420 18.587 1.00 89.75 208 PHE A CA 1
ATOM 1586 C C . PHE A 1 208 ? 1.452 7.728 19.937 1.00 89.75 208 PHE A C 1
ATOM 1588 O O . PHE A 1 208 ? 1.332 8.852 20.434 1.00 89.75 208 PHE A O 1
ATOM 1595 N N . THR A 1 209 ? 2.065 6.704 20.531 1.00 86.50 209 THR A N 1
ATOM 1596 C CA . THR A 1 209 ? 2.588 6.719 21.901 1.00 86.50 209 THR A CA 1
ATOM 1597 C C . THR A 1 209 ? 4.023 6.203 21.929 1.00 86.50 209 THR A C 1
ATOM 1599 O O . THR A 1 209 ? 4.305 5.131 21.404 1.00 86.50 209 THR A O 1
ATOM 1602 N N . ASP A 1 210 ? 4.919 6.965 22.553 1.00 86.00 210 ASP A N 1
ATOM 1603 C CA . ASP A 1 210 ? 6.323 6.598 22.781 1.00 86.00 210 ASP A CA 1
ATOM 1604 C C . ASP A 1 210 ? 6.459 5.328 23.647 1.00 86.00 210 ASP A C 1
ATOM 1606 O O . ASP A 1 210 ? 5.909 5.253 24.749 1.00 86.00 210 ASP A O 1
ATOM 1610 N N . ARG A 1 211 ? 7.218 4.337 23.161 1.00 78.56 211 ARG A N 1
ATOM 1611 C CA . ARG A 1 211 ? 7.474 3.059 23.849 1.00 78.56 211 ARG A CA 1
ATOM 1612 C C . ARG A 1 211 ? 8.528 3.169 24.952 1.00 78.56 211 ARG A C 1
ATOM 1614 O O . ARG A 1 211 ? 8.513 2.385 25.899 1.00 78.56 211 ARG A O 1
ATOM 1621 N N . GLY A 1 212 ? 9.431 4.144 24.873 1.00 68.69 212 GLY A N 1
ATOM 1622 C CA . GLY A 1 212 ? 10.612 4.263 25.734 1.00 68.69 212 GLY A CA 1
ATOM 1623 C C . GLY A 1 212 ? 10.364 4.847 27.129 1.00 68.69 212 GLY A C 1
ATOM 1624 O O . GLY A 1 212 ? 11.324 5.231 27.794 1.00 68.69 212 GLY A O 1
ATOM 1625 N N . LYS A 1 213 ? 9.102 4.970 27.577 1.00 55.91 213 LYS A N 1
ATOM 1626 C CA . LYS A 1 213 ? 8.693 5.592 28.860 1.00 55.91 213 LYS A CA 1
ATOM 1627 C C . LYS A 1 213 ? 9.179 7.040 29.076 1.00 55.91 213 LYS A C 1
ATOM 1629 O O . LYS A 1 213 ? 9.123 7.543 30.194 1.00 55.91 213 LYS A O 1
ATOM 1634 N N . ARG A 1 214 ? 9.607 7.753 28.025 1.00 56.56 214 ARG A N 1
ATOM 1635 C CA . ARG A 1 214 ? 10.044 9.161 28.118 1.00 56.56 214 ARG A CA 1
ATOM 1636 C C . ARG A 1 214 ? 8.893 10.177 28.080 1.00 56.56 214 ARG A C 1
ATOM 1638 O O . ARG A 1 214 ? 9.163 11.371 28.102 1.00 56.56 214 ARG A O 1
ATOM 1645 N N . ASN A 1 215 ? 7.627 9.740 28.026 1.00 53.56 215 ASN A N 1
ATOM 1646 C CA . ASN A 1 215 ? 6.421 10.587 27.926 1.00 53.56 215 ASN A CA 1
ATOM 1647 C C . ASN A 1 215 ? 6.476 11.667 26.822 1.00 53.56 215 ASN A C 1
ATOM 1649 O O . ASN A 1 215 ? 5.699 12.620 26.842 1.00 53.56 215 ASN A O 1
ATOM 1653 N N . LEU A 1 216 ? 7.382 11.550 25.845 1.00 54.88 216 LEU A N 1
ATOM 1654 C CA . LEU A 1 216 ? 7.697 12.676 24.966 1.00 54.88 216 LEU A CA 1
ATOM 1655 C C . LEU A 1 216 ? 6.675 12.846 23.832 1.00 54.88 216 LEU A C 1
ATOM 1657 O O . LEU A 1 216 ? 6.553 13.937 23.269 1.00 54.88 216 LEU A O 1
ATOM 1661 N N . VAL A 1 217 ? 5.934 11.789 23.483 1.00 60.81 217 VAL A N 1
ATOM 1662 C CA . VAL A 1 217 ? 5.050 11.780 22.313 1.00 60.81 217 VAL A CA 1
ATOM 1663 C C . VAL A 1 217 ? 3.829 10.890 22.559 1.00 60.81 217 VAL A C 1
ATOM 1665 O O . VAL A 1 217 ? 3.719 9.812 21.994 1.00 60.81 217 VAL A O 1
ATOM 1668 N N . GLU A 1 218 ? 2.893 11.326 23.403 1.00 79.75 218 GLU A N 1
ATOM 1669 C CA . GLU A 1 218 ? 1.497 10.910 23.229 1.00 79.75 218 GLU A CA 1
ATOM 1670 C C . GLU A 1 218 ? 0.799 11.983 22.399 1.00 79.75 218 GLU A C 1
ATOM 1672 O O . GLU A 1 218 ? 0.658 13.139 22.815 1.00 79.75 218 GLU A O 1
ATOM 1677 N N . LYS A 1 219 ? 0.424 11.624 21.173 1.00 86.06 219 LYS A N 1
ATOM 1678 C CA . LYS A 1 219 ? -0.287 12.519 20.262 1.00 86.06 219 LYS A CA 1
ATOM 1679 C C . LYS A 1 219 ? -1.519 11.822 19.730 1.00 86.06 219 LYS A C 1
ATOM 1681 O O . LYS A 1 219 ? -1.475 10.656 19.354 1.00 86.06 219 LYS A O 1
ATOM 1686 N N . HIS A 1 220 ? -2.609 12.576 19.682 1.00 87.94 220 HIS A N 1
ATOM 1687 C CA . HIS A 1 220 ? -3.882 12.152 19.127 1.00 87.94 220 HIS A CA 1
ATOM 1688 C C . HIS A 1 220 ? -4.269 13.121 18.014 1.00 87.94 220 HIS A C 1
ATOM 1690 O O . HIS A 1 220 ? -4.478 14.310 18.253 1.00 87.94 220 HIS A O 1
ATOM 1696 N N . LEU A 1 221 ? -4.320 12.600 16.793 1.00 89.38 221 LEU A N 1
ATOM 1697 C CA . LEU A 1 221 ? -4.773 13.277 15.588 1.00 89.38 221 LEU A CA 1
ATOM 1698 C C . LEU A 1 221 ? -6.229 12.884 15.345 1.00 89.38 221 LEU A C 1
ATOM 1700 O O . LEU A 1 221 ? -6.523 11.725 15.045 1.00 89.38 221 LEU A O 1
ATOM 1704 N N . LYS A 1 222 ? -7.150 13.838 15.487 1.00 85.31 222 LYS A N 1
ATOM 1705 C CA . LYS A 1 222 ? -8.561 13.599 15.167 1.00 85.31 222 LYS A CA 1
ATOM 1706 C C . LYS A 1 222 ? -8.725 13.416 13.653 1.00 85.31 222 LYS A C 1
ATOM 1708 O O . LYS A 1 222 ? -8.003 14.081 12.908 1.00 85.31 222 LYS A O 1
ATOM 1713 N N . PRO A 1 223 ? -9.710 12.629 13.183 1.00 82.25 223 PRO A N 1
ATOM 1714 C CA . PRO A 1 223 ? -9.987 12.467 11.752 1.00 82.25 223 PRO A CA 1
ATOM 1715 C C . PRO A 1 223 ? -10.078 13.800 10.996 1.00 82.25 223 PRO A C 1
ATOM 1717 O O . PRO A 1 223 ? -9.423 13.984 9.981 1.00 82.25 223 PRO A O 1
ATOM 1720 N N . SER A 1 224 ? -10.781 14.788 11.565 1.00 80.38 224 SER A N 1
ATOM 1721 C CA . SER A 1 224 ? -10.960 16.127 10.977 1.00 80.38 224 SER A CA 1
ATOM 1722 C C . SER A 1 224 ? -9.687 16.975 10.872 1.00 80.38 224 SER A C 1
ATOM 1724 O O . SER A 1 224 ? -9.698 18.033 10.239 1.00 80.38 224 SER A O 1
ATOM 1726 N N . GLN A 1 225 ? -8.601 16.553 11.521 1.00 85.00 225 GLN A N 1
ATOM 1727 C CA . GLN A 1 225 ? -7.301 17.208 11.440 1.00 85.00 225 GLN A CA 1
ATOM 1728 C C . GLN A 1 225 ? -6.425 16.587 10.356 1.00 85.00 225 GLN A C 1
ATOM 1730 O O . GLN A 1 225 ? -5.516 17.263 9.897 1.00 85.00 225 GLN A O 1
ATOM 1735 N N . ILE A 1 226 ? -6.658 15.338 9.955 1.00 87.38 226 ILE A N 1
ATOM 1736 C CA . ILE A 1 226 ? -5.815 14.629 8.990 1.00 87.38 226 ILE A CA 1
ATOM 1737 C C . ILE A 1 226 ? -6.189 15.098 7.586 1.00 87.38 226 ILE A C 1
ATOM 1739 O O . ILE A 1 226 ? -7.331 14.974 7.166 1.00 87.38 226 ILE A O 1
ATOM 1743 N N . LEU A 1 227 ? -5.223 15.669 6.870 1.00 85.62 227 LEU A N 1
ATOM 1744 C CA . LEU A 1 227 ? -5.436 16.181 5.514 1.00 85.62 227 LEU A CA 1
ATOM 1745 C C . LEU A 1 227 ? -4.878 15.241 4.454 1.00 85.62 227 LEU A C 1
ATOM 1747 O O . LEU A 1 227 ? -5.411 15.144 3.350 1.00 85.62 227 LEU A O 1
ATOM 1751 N N . PHE A 1 228 ? -3.742 14.617 4.759 1.00 85.38 228 PHE A N 1
ATOM 1752 C CA . PHE A 1 228 ? -3.038 13.748 3.833 1.00 85.38 228 PHE A CA 1
ATOM 1753 C C . PHE A 1 228 ? -2.103 12.805 4.588 1.00 85.38 228 PHE A C 1
ATOM 1755 O O . PHE A 1 228 ? -1.495 13.189 5.586 1.00 85.38 228 PHE A O 1
ATOM 1762 N N . CYS A 1 229 ? -1.960 11.585 4.089 1.00 89.06 229 CYS A N 1
ATOM 1763 C CA . CYS A 1 229 ? -0.953 10.633 4.529 1.00 89.06 229 CYS A CA 1
ATOM 1764 C C . CYS A 1 229 ? -0.279 10.075 3.280 1.00 89.06 229 CYS A C 1
ATOM 1766 O O . CYS A 1 229 ? -0.961 9.732 2.318 1.00 89.06 229 CYS A O 1
ATOM 1768 N N . GLY A 1 230 ? 1.047 10.025 3.259 1.00 85.44 230 GLY A N 1
ATOM 1769 C CA . GLY A 1 230 ? 1.757 9.627 2.050 1.00 85.44 230 GLY A CA 1
ATOM 1770 C C . GLY A 1 230 ? 3.191 9.218 2.309 1.00 85.44 230 GLY A C 1
ATOM 1771 O O . GLY A 1 230 ? 3.821 9.663 3.270 1.00 85.44 230 GLY A O 1
ATOM 1772 N N . SER A 1 231 ? 3.698 8.359 1.435 1.00 87.25 231 SER A N 1
ATOM 1773 C CA . SER A 1 231 ? 5.094 7.948 1.437 1.00 87.25 231 SER A CA 1
ATOM 1774 C C . SER A 1 231 ? 5.996 9.060 0.914 1.00 87.25 231 SER A C 1
ATOM 1776 O O . SER A 1 231 ? 5.566 9.971 0.202 1.00 87.25 231 SER A O 1
ATOM 1778 N N . ASP A 1 232 ? 7.271 8.954 1.252 1.00 81.44 232 ASP A N 1
ATOM 1779 C CA . ASP A 1 232 ? 8.318 9.775 0.676 1.00 81.44 232 ASP A CA 1
ATOM 1780 C C . ASP A 1 232 ? 8.392 9.607 -0.858 1.00 81.44 232 ASP A C 1
ATOM 1782 O O . ASP A 1 232 ? 8.535 8.479 -1.342 1.00 81.44 232 ASP A O 1
ATOM 1786 N N . PRO A 1 233 ? 8.335 10.697 -1.646 1.00 69.81 233 PRO A N 1
ATOM 1787 C CA . PRO A 1 233 ? 8.435 10.626 -3.106 1.00 69.81 233 PRO A CA 1
ATOM 1788 C C . PRO A 1 233 ? 9.780 10.101 -3.627 1.00 69.81 233 PRO A C 1
ATOM 1790 O O . PRO A 1 233 ? 9.857 9.680 -4.776 1.00 69.81 233 PRO A O 1
ATOM 1793 N N . GLU A 1 234 ? 10.835 10.129 -2.807 1.00 70.69 234 GLU A N 1
ATOM 1794 C CA . GLU A 1 234 ? 12.171 9.620 -3.159 1.00 70.69 234 GLU A CA 1
ATOM 1795 C C . GLU A 1 234 ? 12.331 8.113 -2.873 1.00 70.69 234 GLU A C 1
ATOM 1797 O O . GLU A 1 234 ? 13.418 7.561 -3.031 1.00 70.69 234 GLU A O 1
ATOM 1802 N N . GLY A 1 235 ? 11.257 7.422 -2.470 1.00 63.66 235 GLY A N 1
ATOM 1803 C CA . GLY A 1 235 ? 11.246 5.965 -2.316 1.00 63.66 235 GLY A CA 1
ATOM 1804 C C . GLY A 1 235 ? 11.952 5.442 -1.061 1.00 63.66 235 GLY A C 1
ATOM 1805 O O . GLY A 1 235 ? 12.184 4.237 -0.952 1.00 63.66 235 GLY A O 1
ATOM 1806 N N . ARG A 1 236 ? 12.285 6.313 -0.098 1.00 74.88 236 ARG A N 1
ATOM 1807 C CA . ARG A 1 236 ? 12.767 5.886 1.226 1.00 74.88 236 ARG A CA 1
ATOM 1808 C C . ARG A 1 236 ? 11.616 5.241 2.008 1.00 74.88 236 ARG A C 1
ATOM 1810 O O . ARG A 1 236 ? 10.449 5.551 1.779 1.00 74.88 236 ARG A O 1
ATOM 1817 N N . THR A 1 237 ? 11.926 4.384 2.982 1.00 79.19 237 THR A N 1
ATOM 1818 C CA . THR A 1 237 ? 10.945 3.738 3.887 1.00 79.19 237 THR A CA 1
ATOM 1819 C C . THR A 1 237 ? 10.405 4.710 4.948 1.00 79.19 237 THR A C 1
ATOM 1821 O O . THR A 1 237 ? 10.360 4.408 6.141 1.00 79.19 237 THR A O 1
ATOM 1824 N N . ILE A 1 238 ? 10.050 5.917 4.510 1.00 86.31 238 ILE A N 1
ATOM 1825 C CA . ILE A 1 238 ? 9.640 7.063 5.315 1.00 86.31 238 ILE A CA 1
ATOM 1826 C C . ILE A 1 238 ? 8.286 7.533 4.801 1.00 86.31 238 ILE A C 1
ATOM 1828 O O . ILE A 1 238 ? 8.007 7.501 3.602 1.00 86.31 238 ILE A O 1
ATOM 1832 N N . PHE A 1 239 ? 7.437 7.989 5.710 1.00 89.81 239 PHE A N 1
ATOM 1833 C CA . PHE A 1 239 ? 6.147 8.559 5.367 1.00 89.81 239 PHE A CA 1
ATOM 1834 C C . PHE A 1 239 ? 5.792 9.721 6.285 1.00 89.81 239 PHE A C 1
ATOM 1836 O O . PHE A 1 239 ? 6.383 9.908 7.352 1.00 89.81 239 PHE A O 1
ATOM 1843 N N . GLY A 1 240 ? 4.822 10.517 5.846 1.00 92.19 240 GLY A N 1
ATOM 1844 C CA . GLY A 1 240 ? 4.333 11.672 6.580 1.00 92.19 240 GLY A CA 1
ATOM 1845 C C . GLY A 1 240 ? 2.821 11.653 6.761 1.00 92.19 240 GLY A C 1
ATOM 1846 O O . GLY A 1 240 ? 2.086 11.237 5.867 1.00 92.19 240 GLY A O 1
ATOM 1847 N N . ILE A 1 241 ? 2.360 12.167 7.900 1.00 92.38 241 ILE A N 1
ATOM 1848 C CA . ILE A 1 241 ? 0.957 12.514 8.140 1.00 92.38 241 ILE A CA 1
ATOM 1849 C C . ILE A 1 241 ? 0.865 14.037 8.213 1.00 92.38 241 ILE A C 1
ATOM 1851 O O . ILE A 1 241 ? 1.346 14.652 9.169 1.00 92.38 241 ILE A O 1
ATOM 1855 N N . LEU A 1 242 ? 0.254 14.639 7.196 1.00 90.88 242 LEU A N 1
ATOM 1856 C CA . LEU A 1 242 ? -0.067 16.059 7.141 1.00 90.88 242 LEU A CA 1
ATOM 1857 C C . LEU A 1 242 ? -1.376 16.307 7.887 1.00 90.88 242 LEU A C 1
ATOM 1859 O O . LEU A 1 242 ? -2.422 15.749 7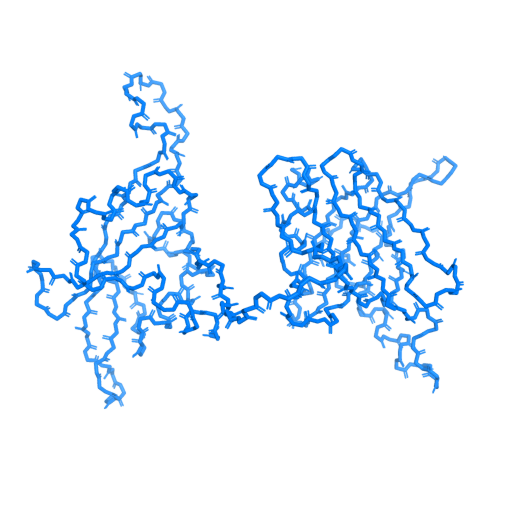.540 1.00 90.88 242 LEU A O 1
ATOM 1863 N N . ILE A 1 243 ? -1.322 17.194 8.873 1.00 90.62 243 ILE A N 1
ATOM 1864 C CA . ILE A 1 243 ? -2.482 17.613 9.645 1.00 90.62 243 ILE A CA 1
ATOM 1865 C C . ILE A 1 243 ? -2.699 19.123 9.598 1.00 90.62 243 ILE A C 1
ATOM 1867 O O . ILE A 1 243 ? -1.751 19.895 9.473 1.00 90.62 243 ILE A O 1
ATOM 1871 N N . ARG A 1 244 ? -3.950 19.539 9.802 1.00 86.81 244 ARG A N 1
ATOM 1872 C CA . ARG A 1 244 ? -4.332 20.903 10.164 1.00 86.81 244 ARG A CA 1
ATOM 1873 C C . ARG A 1 244 ? -4.613 20.973 11.655 1.00 86.81 244 ARG A C 1
ATOM 1875 O O . ARG A 1 244 ? -5.583 20.392 12.150 1.00 86.81 244 ARG A O 1
ATOM 1882 N N . LYS A 1 245 ? -3.809 21.741 12.377 1.00 81.31 245 LYS A N 1
ATOM 1883 C CA . LYS A 1 245 ? -4.028 22.027 13.791 1.00 81.31 245 LYS A CA 1
ATOM 1884 C C . LYS A 1 245 ? -4.614 23.427 13.935 1.00 81.31 245 LYS A C 1
ATOM 1886 O O . LYS A 1 245 ? -4.110 24.387 13.364 1.00 81.31 245 LYS A O 1
ATOM 1891 N N . LYS A 1 246 ? -5.698 23.552 14.702 1.00 73.62 246 LYS A N 1
ATOM 1892 C CA . LYS A 1 246 ? -6.189 24.861 15.141 1.00 73.62 246 LYS A CA 1
ATOM 1893 C C . LYS A 1 246 ? -5.410 25.251 16.393 1.00 73.62 246 LYS A C 1
ATOM 1895 O O . LYS A 1 246 ? -5.453 24.518 17.382 1.00 73.62 246 LYS A O 1
ATOM 1900 N N . GLN A 1 247 ? -4.699 26.368 16.338 1.00 66.50 247 GLN A N 1
ATOM 1901 C CA . GLN A 1 247 ? -3.995 26.945 17.474 1.00 66.50 247 GLN A CA 1
ATOM 1902 C C . GLN A 1 247 ? -4.563 28.344 17.712 1.00 66.50 247 GLN A C 1
ATOM 1904 O O . GLN A 1 247 ? -4.344 29.263 16.928 1.00 66.50 247 GLN A O 1
ATOM 1909 N N . PHE A 1 248 ? -5.368 28.476 18.770 1.00 69.81 248 PHE A N 1
ATOM 1910 C CA . PHE A 1 248 ? -6.187 29.663 19.031 1.00 69.81 248 PHE A CA 1
ATOM 1911 C C . PHE A 1 248 ? -7.060 30.044 17.817 1.00 69.81 248 PHE A C 1
ATOM 1913 O O . PHE A 1 248 ? -7.979 29.300 17.459 1.00 69.81 248 PHE A O 1
ATOM 1920 N N . TRP A 1 249 ? -6.763 31.183 17.186 1.00 61.66 249 TRP A N 1
ATOM 1921 C CA . TRP A 1 249 ? -7.480 31.753 16.042 1.00 61.66 249 TRP A CA 1
ATOM 1922 C C . TRP A 1 249 ? -6.837 31.411 14.689 1.00 61.66 249 TRP A C 1
ATOM 1924 O O . TRP A 1 249 ? -7.427 31.699 13.653 1.00 61.66 249 TRP A O 1
ATOM 1934 N N . MET A 1 250 ? -5.654 30.786 14.683 1.00 63.22 250 MET A N 1
ATOM 1935 C CA . MET A 1 250 ? -4.889 30.487 13.469 1.00 63.22 250 MET A CA 1
ATOM 1936 C C . MET A 1 250 ? -4.880 28.984 13.165 1.00 63.22 250 MET A C 1
ATOM 1938 O O . MET A 1 250 ? -4.963 28.132 14.057 1.00 63.22 250 MET A O 1
ATOM 1942 N N . HIS A 1 251 ? -4.797 28.653 11.878 1.00 71.38 251 HIS A N 1
ATOM 1943 C CA . HIS A 1 251 ? -4.621 27.286 11.402 1.00 71.38 251 HIS A CA 1
ATOM 1944 C C . HIS A 1 251 ? -3.162 27.079 11.003 1.00 71.38 251 HIS A C 1
ATOM 1946 O O . HIS A 1 251 ? -2.675 27.746 10.097 1.00 71.38 251 HIS A O 1
ATOM 1952 N N . GLU A 1 252 ? -2.489 26.137 11.658 1.00 83.69 252 GLU A N 1
ATOM 1953 C CA . GLU A 1 252 ? -1.143 25.699 11.291 1.00 83.69 252 GLU A CA 1
ATOM 1954 C C . GLU A 1 252 ? -1.218 24.315 10.653 1.00 83.69 252 GLU A C 1
ATOM 1956 O O . GLU A 1 252 ? -1.945 23.437 11.134 1.00 83.69 252 GLU A O 1
ATOM 1961 N N . ASN A 1 253 ? -0.448 24.102 9.588 1.00 87.56 253 ASN A N 1
ATOM 1962 C CA . ASN A 1 253 ? -0.289 22.774 9.013 1.00 87.56 253 ASN A CA 1
ATOM 1963 C C . ASN A 1 253 ? 1.024 22.174 9.501 1.00 87.56 253 ASN A C 1
ATOM 1965 O O . ASN A 1 253 ? 2.064 22.830 9.492 1.00 87.56 253 ASN A O 1
ATOM 1969 N N . LEU A 1 254 ? 0.972 20.921 9.934 1.00 90.69 254 LEU A N 1
ATOM 1970 C CA . LEU A 1 254 ? 2.117 20.202 10.478 1.00 90.69 254 LEU A CA 1
ATOM 1971 C C . LEU A 1 254 ? 2.243 18.862 9.766 1.00 90.69 254 LEU A C 1
ATOM 1973 O O . LEU A 1 254 ? 1.236 18.210 9.498 1.00 90.69 254 LEU A O 1
ATOM 1977 N N . VAL A 1 255 ? 3.472 18.425 9.515 1.00 92.00 255 VAL A N 1
ATOM 1978 C CA . VAL A 1 255 ? 3.757 17.069 9.046 1.00 92.00 255 VAL A CA 1
ATOM 1979 C C . VAL A 1 255 ? 4.477 16.313 10.149 1.00 92.00 255 VAL A C 1
ATOM 1981 O O . VAL A 1 255 ? 5.577 16.698 10.548 1.00 92.00 255 VAL A O 1
ATOM 1984 N N . TYR A 1 256 ? 3.868 15.227 10.617 1.00 92.31 256 TYR A N 1
ATOM 1985 C CA . TYR A 1 256 ? 4.548 14.229 11.438 1.00 92.31 256 TYR A CA 1
ATOM 1986 C C . TYR A 1 256 ? 5.223 13.215 10.527 1.00 92.31 256 TYR A C 1
ATOM 1988 O O . TYR A 1 256 ? 4.568 12.679 9.637 1.00 92.31 256 TYR A O 1
ATOM 1996 N N . VAL A 1 257 ? 6.509 12.960 10.745 1.00 92.00 257 VAL A N 1
ATOM 1997 C CA . VAL A 1 257 ? 7.315 12.080 9.897 1.00 92.00 257 VAL A CA 1
ATOM 1998 C C . VAL A 1 257 ? 7.715 10.835 10.671 1.00 92.00 257 VAL A C 1
ATOM 2000 O O . VAL A 1 257 ? 8.186 10.914 11.811 1.00 92.00 257 VAL A O 1
ATOM 2003 N N . PHE A 1 258 ? 7.549 9.692 10.017 1.00 92.06 258 PHE A N 1
ATOM 2004 C CA . PHE A 1 258 ? 7.794 8.372 10.570 1.00 92.06 258 PHE A CA 1
ATOM 2005 C C . PHE A 1 258 ? 8.600 7.524 9.586 1.00 92.06 258 PHE A C 1
ATOM 2007 O O . PHE A 1 258 ? 8.555 7.743 8.377 1.00 92.06 258 PHE A O 1
ATOM 2014 N N . SER A 1 259 ? 9.311 6.535 10.108 1.00 89.00 259 SER A N 1
ATOM 2015 C CA . SER A 1 259 ? 9.996 5.501 9.339 1.00 89.00 259 SER A CA 1
ATOM 2016 C C . SER A 1 259 ? 9.544 4.131 9.808 1.00 89.00 259 SER A C 1
ATOM 2018 O O . SER A 1 259 ? 9.234 3.939 10.985 1.00 89.00 259 SER A O 1
ATOM 2020 N N . GLU A 1 260 ? 9.560 3.176 8.887 1.00 82.38 260 GLU A N 1
ATOM 2021 C CA . GLU A 1 260 ? 9.365 1.765 9.207 1.00 82.38 260 GLU A CA 1
ATOM 2022 C C . GLU A 1 260 ? 10.447 1.296 10.197 1.00 82.38 260 GLU A C 1
ATOM 2024 O O . GLU A 1 260 ? 11.626 1.624 10.023 1.00 82.38 260 GLU A O 1
ATOM 2029 N N . LEU A 1 261 ? 10.030 0.604 11.264 1.00 75.12 261 LEU A N 1
ATOM 2030 C CA . LEU A 1 261 ? 10.915 0.038 12.293 1.00 75.12 261 LEU A CA 1
ATOM 2031 C C . LEU A 1 261 ? 11.081 -1.475 12.108 1.00 75.12 261 LEU A C 1
ATOM 2033 O O . LEU A 1 261 ? 12.192 -1.991 12.197 1.00 75.12 261 LEU A O 1
ATOM 2037 N N . ASP A 1 262 ? 9.974 -2.165 11.836 1.00 70.94 262 ASP A N 1
ATOM 2038 C CA . ASP A 1 262 ? 9.909 -3.607 11.615 1.00 70.94 262 ASP A CA 1
ATOM 2039 C C . ASP A 1 262 ? 9.387 -3.869 10.193 1.00 70.94 262 ASP A C 1
ATOM 2041 O O . ASP A 1 262 ? 8.303 -3.385 9.862 1.00 70.94 262 ASP A O 1
ATOM 2045 N N . PRO A 1 263 ? 10.103 -4.646 9.358 1.00 61.69 263 PRO A N 1
ATOM 2046 C CA . PRO A 1 263 ? 9.659 -4.992 8.006 1.00 61.69 263 PRO A CA 1
ATOM 2047 C C . PRO A 1 263 ? 8.326 -5.759 7.955 1.00 61.69 263 PRO A C 1
ATOM 2049 O O . PRO A 1 263 ? 7.707 -5.850 6.895 1.00 61.69 263 PRO A O 1
ATOM 2052 N N . ASN A 1 264 ? 7.867 -6.323 9.077 1.00 60.47 264 ASN A N 1
ATOM 2053 C CA . ASN A 1 264 ? 6.546 -6.949 9.181 1.00 60.47 264 ASN A CA 1
ATOM 2054 C C . ASN A 1 264 ? 5.419 -5.928 9.408 1.00 60.47 264 ASN A C 1
ATOM 2056 O O . ASN A 1 264 ? 4.243 -6.253 9.249 1.00 60.47 264 ASN A O 1
ATOM 2060 N N . GLN A 1 265 ? 5.760 -4.692 9.773 1.00 65.31 265 GLN A N 1
ATOM 2061 C CA . GLN A 1 265 ? 4.826 -3.624 10.113 1.00 65.31 265 GLN A CA 1
ATOM 2062 C C . GLN A 1 265 ? 4.930 -2.517 9.069 1.00 65.31 265 GLN A C 1
ATOM 2064 O O . GLN A 1 265 ? 5.518 -1.462 9.281 1.00 65.31 265 GLN A O 1
ATOM 2069 N N . SER A 1 266 ? 4.354 -2.796 7.901 1.00 72.06 266 SER A N 1
ATOM 2070 C CA . SER A 1 266 ? 4.524 -1.967 6.711 1.00 72.06 266 SER A CA 1
ATOM 2071 C C . SER A 1 266 ? 3.956 -0.555 6.877 1.00 72.06 266 SER A C 1
ATOM 2073 O O . SER A 1 266 ? 2.749 -0.369 7.087 1.00 72.06 266 SER A O 1
ATOM 2075 N N . ALA A 1 267 ? 4.806 0.449 6.641 1.00 76.12 267 ALA A N 1
ATOM 2076 C CA . ALA A 1 267 ? 4.395 1.850 6.563 1.00 76.12 267 ALA A CA 1
ATOM 2077 C C . ALA A 1 267 ? 3.323 2.063 5.482 1.00 76.12 267 ALA A C 1
ATOM 2079 O O . ALA A 1 267 ? 2.361 2.798 5.687 1.00 76.12 267 ALA A O 1
ATOM 2080 N N . VAL A 1 268 ? 3.435 1.356 4.354 1.00 78.25 268 VAL A N 1
ATOM 2081 C CA . VAL A 1 268 ? 2.487 1.437 3.232 1.00 78.25 268 VAL A CA 1
ATOM 2082 C C . VAL A 1 268 ? 1.091 0.966 3.636 1.00 78.25 268 VAL A C 1
ATOM 2084 O O . VAL A 1 268 ? 0.102 1.598 3.271 1.00 78.25 268 VAL A O 1
ATOM 2087 N N . THR A 1 269 ? 0.992 -0.100 4.435 1.00 78.62 269 THR A N 1
ATOM 2088 C CA . THR A 1 269 ? -0.309 -0.591 4.924 1.00 78.62 269 THR A CA 1
ATOM 2089 C C . THR A 1 269 ? -0.981 0.451 5.814 1.00 78.62 269 THR A C 1
ATOM 2091 O O . THR A 1 269 ? -2.165 0.744 5.641 1.00 78.62 269 THR A O 1
ATOM 2094 N N . LEU A 1 270 ? -0.214 1.075 6.712 1.00 80.81 270 LEU A N 1
ATOM 2095 C CA . LEU A 1 270 ? -0.704 2.160 7.557 1.00 80.81 270 LEU A CA 1
ATOM 2096 C C . LEU A 1 270 ? -1.126 3.389 6.732 1.00 80.81 270 LEU A C 1
ATOM 2098 O O . LEU A 1 270 ? -2.191 3.949 6.984 1.00 80.81 270 LEU A O 1
ATOM 2102 N N . ILE A 1 271 ? -0.331 3.796 5.737 1.00 82.75 271 ILE A N 1
ATOM 2103 C CA . ILE A 1 271 ? -0.646 4.925 4.846 1.00 82.75 271 ILE A CA 1
ATOM 2104 C C . ILE A 1 271 ? -1.947 4.667 4.093 1.00 82.75 271 ILE A C 1
ATOM 2106 O O . ILE A 1 271 ? -2.817 5.536 4.079 1.00 82.75 271 ILE A O 1
ATOM 2110 N N . ASN A 1 272 ? -2.099 3.479 3.507 1.00 80.75 272 ASN A N 1
ATOM 2111 C CA . ASN A 1 272 ? -3.297 3.100 2.762 1.00 80.75 272 ASN A CA 1
ATOM 2112 C C . ASN A 1 272 ? -4.529 3.098 3.664 1.00 80.75 272 ASN A C 1
ATOM 2114 O O . ASN A 1 272 ? -5.562 3.647 3.289 1.00 80.75 272 ASN A O 1
ATOM 2118 N N . TYR A 1 273 ? -4.403 2.547 4.872 1.00 79.56 273 TYR A N 1
ATOM 2119 C CA . TYR A 1 273 ? -5.475 2.553 5.858 1.00 79.56 273 TYR A CA 1
ATOM 2120 C C . TYR A 1 273 ? -5.878 3.984 6.253 1.00 79.56 273 TYR A C 1
ATOM 2122 O O . TYR A 1 273 ? -7.045 4.347 6.147 1.00 79.56 273 TYR A O 1
ATOM 2130 N N . ILE A 1 274 ? -4.923 4.833 6.650 1.00 78.56 274 ILE A N 1
ATOM 2131 C CA . ILE A 1 274 ? -5.190 6.232 7.033 1.00 78.56 274 ILE A CA 1
ATOM 2132 C C . ILE A 1 274 ? -5.793 7.010 5.858 1.00 78.56 274 ILE A C 1
ATOM 2134 O O . ILE A 1 274 ? -6.727 7.786 6.053 1.00 78.56 274 ILE A O 1
ATOM 2138 N N . SER A 1 275 ? -5.289 6.789 4.643 1.00 78.94 275 SER A N 1
ATOM 2139 C CA . SER A 1 275 ? -5.771 7.496 3.458 1.00 78.94 275 SER A CA 1
ATOM 2140 C C . SER A 1 275 ? -7.202 7.095 3.108 1.00 78.94 275 SER A C 1
ATOM 2142 O O . SER A 1 275 ? -8.045 7.954 2.874 1.00 78.94 275 SER A O 1
ATOM 2144 N N . HIS A 1 276 ? -7.505 5.795 3.154 1.00 75.94 276 HIS A N 1
ATOM 2145 C CA . HIS A 1 276 ? -8.854 5.287 2.917 1.00 75.94 276 HIS A CA 1
ATOM 2146 C C . HIS A 1 276 ? -9.856 5.790 3.963 1.00 75.94 276 HIS A C 1
ATOM 2148 O O . HIS A 1 276 ? -10.988 6.120 3.623 1.00 75.94 276 HIS A O 1
ATOM 2154 N N . MET A 1 277 ? -9.439 5.873 5.230 1.00 70.69 277 MET A N 1
ATOM 2155 C CA . MET A 1 277 ? -10.336 6.233 6.326 1.00 70.69 277 MET A CA 1
ATOM 2156 C C . MET A 1 277 ? -10.553 7.739 6.499 1.00 70.69 277 MET A C 1
ATOM 2158 O O . MET A 1 277 ? -11.622 8.140 6.953 1.00 70.69 277 MET A O 1
ATOM 2162 N N . PHE A 1 278 ? -9.546 8.572 6.210 1.00 71.44 278 PHE A N 1
ATOM 2163 C CA . PHE A 1 278 ? -9.563 9.988 6.608 1.00 71.44 278 PHE A CA 1
ATOM 2164 C C . PHE A 1 278 ? -9.314 10.976 5.472 1.00 71.44 278 PHE A C 1
ATOM 2166 O O . PHE A 1 278 ? -9.526 12.171 5.666 1.00 71.44 278 PHE A O 1
ATOM 2173 N N . THR A 1 279 ? -8.860 10.519 4.305 1.00 58.19 279 THR A N 1
ATOM 2174 C CA . THR A 1 279 ? -8.530 11.401 3.180 1.00 58.19 279 THR A CA 1
ATOM 2175 C C . THR A 1 279 ? -9.348 10.985 1.960 1.00 58.19 279 THR A C 1
ATOM 2177 O O . THR A 1 279 ? -8.854 10.295 1.071 1.00 58.19 279 THR A O 1
ATOM 2180 N N . SER A 1 280 ? -10.627 11.362 1.957 1.00 46.28 280 SER A N 1
ATOM 2181 C CA . SER A 1 280 ? -11.477 11.335 0.757 1.00 46.28 280 SER A CA 1
ATOM 2182 C C . SER A 1 280 ? -11.332 12.632 -0.029 1.00 46.28 280 SER A C 1
ATOM 2184 O O . SER A 1 280 ? -11.266 13.703 0.618 1.00 46.28 280 SER A O 1
#

Sequence (280 aa):
MKQAKNTFREWYLPDASRDDVIYMLRDRDPGSFIIRNSISCVNSFSLGVKAPPYPPQNVATSDFLRSGQVKHFIIGTVPMYDGRGDGVQLCGFNDQPVFPALTDFVSHHCLHPGPLPCALRLPPSTTTSQQRLGGYESTNKYGVPAGGSGIMVDMLYLGCVPVDRLEKAAAIRKAISHIFGLAASSTNGLPRRCEVTIHAKPVEGVKFTDRGKRNLVEKHLKPSQILFCGSDPEGRTIFGILIRKKQFWMHENLVYVFSELDPNQSAVTLINYISHMFTS

Organism: NCBI:txid34504

Solvent-accessible surface area (backbone atoms only — not comparable to full-atom values): 16276 Å² total; per-residue (Å²): 111,69,62,48,62,72,33,36,79,81,33,46,42,59,83,54,49,74,66,54,52,44,64,72,35,57,88,48,59,62,12,34,53,41,37,20,51,35,90,89,40,85,73,27,32,33,35,39,33,17,25,60,49,68,80,86,72,94,65,97,65,65,76,68,54,68,59,19,53,70,46,77,46,44,33,35,59,43,75,38,95,84,70,87,45,66,16,35,29,58,56,96,55,85,93,59,69,74,22,79,38,70,48,51,47,51,49,48,25,44,76,49,32,79,92,47,85,48,38,43,47,80,75,82,77,79,86,84,80,89,82,83,91,78,94,73,93,79,91,85,88,84,72,86,60,92,77,95,64,56,52,75,41,52,31,30,36,56,46,75,34,80,44,97,60,90,50,60,70,62,42,39,43,53,38,52,53,50,52,49,51,48,31,74,73,31,97,83,39,55,92,63,59,45,52,24,43,34,41,40,31,85,83,72,16,41,34,35,35,49,69,79,76,72,81,80,40,76,46,76,44,46,43,93,24,43,66,37,48,44,68,38,87,87,70,56,74,33,34,25,42,33,29,52,44,77,55,93,94,44,80,45,35,38,29,42,32,37,30,56,66,41,93,89,38,49,56,65,60,52,33,52,50,50,25,72,64,44,45,129

Mean predicted aligned error: 17.77 Å

Foldseek 3Di:
DVQLVLLVVVAEDAPADPVNQQVVPQQPDFQEKHWYHDPPDPQKIKIWTFAQQDDDDPDDDDPQNRSGGTDIWIWHWDADPVRPGTFTFTPPDPPTDTHNDPSRVLVVQLPPVDPNNHGHDGDDRDDDDDDDDDDDDDDDPPDDDPPFAWDKFKWKWQDKDWDDDPPAQVRWQVGVVVSVVQQVPDPVGRPDIAIWIWTAGLQQGIFIDGPPPPRRDTDGAGLQFFAAKDDHPVPAQKIWTWGWDDDPPDTIIMITMIGHDDPVRRPVVVRVRNCVRRHD

Nearest PDB structures (foldseek):
  2kno-assembly1_A  TM=8.679E-01  e=1.520E-07  Homo sapiens
  2l6k-assembly1_A  TM=8.143E-01  e=1.520E-07  Homo sapiens
  4dx9-assembly13_Y  TM=6.436E-01  e=4.185E-04  Homo sapiens
  4dx9-assembly28_5  TM=5.832E-01  e=7.226E-04  Homo sapiens
  1unr-assembly1_A  TM=5.322E-01  e=5.711E-02  Homo sapiens

Radius of gyration: 22.95 Å; Cα contacts (8 Å, |Δi|>4): 509; chains: 1; bounding box: 58×59×59 Å

Secondary structure (DSSP, 8-state):
-HHHHHTHHHHB-TT--HHHHHHHHTTSPTTBEEEEE-SSSTTEEEEEEEPPPPP--S----HHHHS--EEEEEEEEEE-TTSSSEEEEETTSTTPPPBSSHHHHHHHHTT--TTSSS--BPPP---------------------TTT--EEEEEEEEEEEEESS--HHHHHHHHHHHHHHHHHH-TT--TT-EEEEEEEETTTEEEEEESSS----EEEE-GGGEEEEEE-TT--SEEEEEEEEEETTEEEEEEEEEEESSTTS-HHHHHHHHHHHH--

InterPro domains:
  IPR000980 SH2 domain [PF00017] (11-108)
  IPR000980 SH2 domain [PS50001] (11-124)
  IPR000980 SH2 domain [SM00252] (9-115)
  IPR011993 PH-like domain superfamily [G3DSA:2.30.29.30] (147-280)
  IPR036860 SH2 domain superfamily [G3DSA:3.30.505.10] (7-122)
  IPR036860 SH2 domain superfamily [SSF55550] (9-132)
  IPR051484 Tensin Phosphatase [PTHR45734] (5-276)